Protein AF-A0A091C2R7-F1 (afdb_monomer_lite)

pLDDT: mean 95.33, std 4.32, range [62.91, 98.81]

Foldseek 3Di:
DWDQLVVVVVVVCVQQPPVQDDPLFPFFWDAADSRDIFDAEAEEADQAPVNLVVCLVVVGQEYEYQHDLCSDDDPDQDCPDRSSVSRVSCRVSNHIYGYRYSSQVPGDVHDVVVVCVVVVNPDPDDPDDDDDQWKKKKKWKAFPVLVVLLLVLLQVLQWQDDVPDGSDKDKDKDKDKDAADPPAPFLDDDHRDIDIGTIITIMTMDGPVSVVVNVVSNCVSGSTVDIDMDMDTDD

Radius of gyration: 24.39 Å; chains: 1; bounding box: 66×38×67 Å

Secondary structure (DSSP, 8-state):
--EEHHHHHHHHHHHS-GGGSPTT---EEEES-SSSEES-EEEESS--HHHHHHHHHTT-SEEEESS-S-SS--S---SSSHHHHHHHHHHHTT-EEEE--HHHHHSTTSHHHHHHHHTT----S-SS----PPEEEEEEEEEGGGHHHHHHHHHHTTTT-BTTB-S--EEEEEEEEE---TT---SSS-TTS-EEEEEEEEEEEEEGGGHHHHHHHHHHH-SSSS--EEEEEE-

Sequence (235 aa):
MSLEAKEFITKFESFCPLWLAEQGDPCGLHIGSLDKKIDRVMMTLDVRPEVVSEAIEKDIDLIVAKHPPIFRPVDRLVADDPQTKMYIDLVKHDIAVYAAHTNMDIIWGGLNDWFCEMLGIKESHYLVKTHEARLKKLAVYVPSDNGKQMREALAKTGAGTQGNYRNTSYSLTGVGRFTPNKKANPTIGTQDQEEQVQETRIEVVFPETLQEKVLQAMYQAHPYEEPAYDSFTFR

InterPro domains:
  IPR002678 DUF34/NIF3 [PF01784] (5-163)
  IPR002678 DUF34/NIF3 [PTHR13799] (3-164)
  IPR015867 Nitrogen regulatory protein PII/ATP phosphoribosyltransferase, C-terminal [G3DSA:3.30.70.120] (132-235)
  IPR036069 DUF34/NIF3 superfamily [SSF102705] (5-233)

Structure (mmCIF, N/CA/C/O backbone):
data_AF-A0A091C2R7-F1
#
_entry.id   AF-A0A091C2R7-F1
#
loop_
_atom_site.group_PDB
_atom_site.id
_atom_site.type_symbol
_atom_site.label_atom_id
_atom_site.label_alt_id
_atom_site.label_comp_id
_atom_site.label_asym_id
_atom_site.label_entity_id
_atom_site.label_seq_id
_atom_site.pdbx_PDB_ins_code
_atom_site.Cartn_x
_atom_site.Cartn_y
_atom_site.Cartn_z
_atom_site.occupancy
_atom_site.B_iso_or_equiv
_atom_site.auth_seq_id
_atom_site.auth_comp_id
_atom_site.auth_asym_id
_atom_site.auth_atom_id
_atom_site.pdbx_PDB_model_num
ATOM 1 N N . MET A 1 1 ? 1.768 -19.159 15.918 1.00 62.91 1 MET A N 1
ATOM 2 C CA . MET A 1 1 ? 2.870 -18.853 14.982 1.00 62.91 1 MET A CA 1
ATOM 3 C C . MET A 1 1 ? 2.858 -17.352 14.874 1.00 62.91 1 MET A C 1
ATOM 5 O O . MET A 1 1 ? 1.845 -16.837 14.418 1.00 62.91 1 MET A O 1
ATOM 9 N N . SER A 1 2 ? 3.907 -16.694 15.353 1.00 78.25 2 SER A N 1
ATOM 10 C CA . SER A 1 2 ? 3.993 -15.240 15.341 1.00 78.25 2 SER A CA 1
ATOM 11 C C . SER A 1 2 ? 4.314 -14.730 13.936 1.00 78.25 2 SER A C 1
ATOM 13 O O . SER A 1 2 ? 5.114 -15.336 13.218 1.00 78.25 2 SER A O 1
ATOM 15 N N . LEU A 1 3 ? 3.652 -13.644 13.541 1.00 93.62 3 LEU A N 1
ATOM 16 C CA . LEU A 1 3 ? 3.774 -12.977 12.242 1.00 93.62 3 LEU A CA 1
ATOM 17 C C . LEU A 1 3 ? 4.409 -11.599 12.454 1.00 93.62 3 LEU A C 1
ATOM 19 O O . LEU A 1 3 ? 4.171 -10.972 13.482 1.00 93.62 3 LEU A O 1
ATOM 23 N N . GLU A 1 4 ? 5.198 -11.095 11.507 1.00 97.00 4 GLU A N 1
ATOM 24 C CA . GLU A 1 4 ? 5.664 -9.704 11.584 1.00 97.00 4 GLU A CA 1
ATOM 25 C C . GLU A 1 4 ? 4.479 -8.747 11.364 1.00 97.00 4 GLU A C 1
ATOM 27 O O . GLU A 1 4 ? 3.723 -8.899 10.399 1.00 97.00 4 GLU A O 1
ATOM 32 N N . ALA A 1 5 ? 4.301 -7.730 12.216 1.00 97.50 5 ALA A N 1
ATOM 33 C CA . ALA A 1 5 ? 3.139 -6.838 12.121 1.00 97.50 5 ALA A CA 1
ATOM 34 C C . ALA A 1 5 ? 3.089 -6.097 10.775 1.00 97.50 5 ALA A C 1
ATOM 36 O O . ALA A 1 5 ? 2.016 -5.909 10.201 1.00 97.50 5 ALA A O 1
ATOM 37 N N . LYS A 1 6 ? 4.256 -5.729 10.225 1.00 97.50 6 LYS A N 1
ATOM 38 C CA . LYS A 1 6 ? 4.381 -5.168 8.868 1.00 97.50 6 LYS A CA 1
ATOM 39 C C . LYS A 1 6 ? 3.846 -6.112 7.793 1.00 97.50 6 LYS A C 1
ATOM 41 O O . LYS A 1 6 ? 3.213 -5.647 6.849 1.00 97.50 6 LYS A O 1
ATOM 46 N N . GLU A 1 7 ? 4.081 -7.417 7.919 1.00 96.25 7 GLU A N 1
ATOM 47 C CA . GLU A 1 7 ? 3.578 -8.408 6.962 1.00 96.25 7 GLU A CA 1
ATOM 48 C C . GLU A 1 7 ? 2.051 -8.508 7.041 1.00 96.25 7 GLU A C 1
ATOM 50 O O . GLU A 1 7 ? 1.375 -8.458 6.010 1.00 96.25 7 GLU A O 1
ATOM 55 N N . PHE A 1 8 ? 1.503 -8.547 8.261 1.00 97.25 8 PHE A N 1
ATOM 56 C CA . PHE A 1 8 ? 0.057 -8.509 8.482 1.00 97.25 8 PHE A CA 1
ATOM 57 C C . PHE A 1 8 ? -0.581 -7.260 7.865 1.00 97.25 8 PHE A C 1
ATOM 59 O O . PHE A 1 8 ? -1.517 -7.381 7.076 1.00 97.25 8 PHE A O 1
ATOM 66 N N . ILE A 1 9 ? -0.053 -6.070 8.172 1.00 97.88 9 ILE A N 1
ATOM 67 C CA . ILE A 1 9 ? -0.585 -4.802 7.657 1.00 97.88 9 ILE A CA 1
ATOM 68 C C . ILE A 1 9 ? -0.430 -4.708 6.139 1.00 97.88 9 ILE A C 1
ATOM 70 O O . ILE A 1 9 ? -1.377 -4.315 5.471 1.00 97.88 9 ILE A O 1
ATOM 74 N N . THR A 1 10 ? 0.682 -5.169 5.562 1.00 95.12 10 THR A N 1
ATOM 75 C CA . THR A 1 10 ? 0.841 -5.228 4.096 1.00 95.12 10 THR A CA 1
ATOM 76 C C . THR A 1 10 ? -0.249 -6.092 3.459 1.00 95.12 10 THR A C 1
ATOM 78 O O . THR A 1 10 ? -0.821 -5.744 2.422 1.00 95.12 10 THR A O 1
ATOM 81 N N . LYS A 1 11 ? -0.575 -7.234 4.079 1.00 95.06 11 LYS A N 1
ATOM 82 C CA . LYS A 1 11 ? -1.650 -8.101 3.594 1.00 95.06 11 LYS A CA 1
ATOM 83 C C . LYS A 1 11 ? -3.023 -7.460 3.789 1.00 95.06 11 LYS A C 1
ATOM 85 O O . LYS A 1 11 ? -3.849 -7.544 2.880 1.00 95.06 11 LYS A O 1
ATOM 90 N N . PHE A 1 12 ? -3.254 -6.811 4.924 1.00 95.94 12 PHE A N 1
ATOM 91 C CA . PHE A 1 12 ? -4.482 -6.077 5.202 1.00 95.94 12 PHE A CA 1
ATOM 92 C C . PHE A 1 12 ? -4.699 -4.943 4.191 1.00 95.94 12 PHE A C 1
ATOM 94 O O . PHE A 1 12 ? -5.755 -4.879 3.571 1.00 95.94 12 PHE A O 1
ATOM 101 N N . GLU A 1 13 ? -3.682 -4.126 3.920 1.00 95.81 13 GLU A N 1
ATOM 102 C CA . GLU A 1 13 ? -3.726 -3.039 2.934 1.00 95.81 13 GLU A CA 1
ATOM 103 C C . GLU A 1 13 ? -3.896 -3.543 1.495 1.00 95.81 13 GLU A C 1
ATOM 105 O O . GLU A 1 13 ? -4.434 -2.828 0.654 1.00 95.81 13 GLU A O 1
ATOM 110 N N . SER A 1 14 ? -3.518 -4.792 1.191 1.00 90.94 14 SER A N 1
ATOM 111 C CA . SER A 1 14 ? -3.844 -5.399 -0.111 1.00 90.94 14 SER A CA 1
ATOM 112 C C . SER A 1 14 ? -5.351 -5.614 -0.318 1.00 90.94 14 SER A C 1
ATOM 114 O O . SER A 1 14 ? -5.800 -5.691 -1.460 1.00 90.94 14 SER A O 1
ATOM 116 N N . PHE A 1 15 ? -6.117 -5.703 0.776 1.00 92.19 15 PHE A N 1
ATOM 117 C CA . PHE A 1 15 ? -7.579 -5.756 0.778 1.00 92.19 15 PHE A CA 1
ATOM 118 C C . PHE A 1 15 ? -8.208 -4.376 1.027 1.00 92.19 15 PHE A C 1
ATOM 120 O O . PHE A 1 15 ? -9.186 -4.032 0.370 1.00 92.19 15 PHE A O 1
ATOM 127 N N . CYS A 1 16 ? -7.619 -3.568 1.915 1.00 95.12 16 CYS A N 1
ATOM 128 C CA . CYS A 1 16 ? -8.087 -2.234 2.294 1.00 95.12 16 CYS A CA 1
ATOM 129 C C . CYS A 1 16 ? -7.007 -1.150 2.056 1.00 95.12 16 CYS A C 1
ATOM 131 O O . CYS A 1 16 ? -6.378 -0.676 3.007 1.00 95.12 16 CYS A O 1
ATOM 133 N N . PRO A 1 17 ? -6.742 -0.761 0.794 1.00 94.62 17 PRO A N 1
ATOM 134 C CA . PRO A 1 17 ? -5.627 0.121 0.460 1.00 94.62 17 PRO A CA 1
ATOM 135 C C . PRO A 1 17 ? -5.754 1.536 1.030 1.00 94.62 17 PRO A C 1
ATOM 137 O O . PRO A 1 17 ? -6.807 2.160 0.927 1.00 94.62 17 PRO A O 1
ATOM 140 N N . LEU A 1 18 ? -4.648 2.098 1.524 1.00 94.75 18 LEU A N 1
ATOM 141 C CA . LEU A 1 18 ? -4.617 3.462 2.070 1.00 94.75 18 LEU A CA 1
ATOM 142 C C . LEU A 1 18 ? -4.937 4.561 1.045 1.00 94.75 18 LEU A C 1
ATOM 144 O O . LEU A 1 18 ? -5.476 5.593 1.420 1.00 94.75 18 LEU A O 1
ATOM 148 N N . TRP A 1 19 ? -4.650 4.351 -0.244 1.00 93.00 19 TRP A N 1
ATOM 149 C CA . TRP A 1 19 ? -4.927 5.349 -1.291 1.00 93.00 19 TRP A CA 1
ATOM 150 C C . TRP A 1 19 ? -6.426 5.571 -1.555 1.00 93.00 19 TRP A C 1
ATOM 152 O O . TRP A 1 19 ? -6.774 6.505 -2.270 1.00 93.00 19 TRP A O 1
ATOM 162 N N . LEU A 1 20 ? -7.293 4.710 -1.010 1.00 95.56 20 LEU A N 1
ATOM 163 C CA . LEU A 1 20 ? -8.745 4.888 -1.037 1.00 95.56 20 LEU A CA 1
ATOM 164 C C . LEU A 1 20 ? -9.258 5.749 0.120 1.00 95.56 20 LEU A C 1
ATOM 166 O O . LEU A 1 20 ? -10.450 6.026 0.159 1.00 95.56 20 LEU A O 1
ATOM 170 N N . ALA A 1 21 ? -8.415 6.120 1.086 1.00 96.38 21 ALA A N 1
ATOM 171 C CA . ALA A 1 21 ? -8.836 7.019 2.150 1.00 96.38 21 ALA A CA 1
ATOM 172 C C . ALA A 1 21 ? -9.087 8.425 1.583 1.00 96.38 21 ALA A C 1
ATOM 174 O O . ALA A 1 21 ? -8.292 8.940 0.796 1.00 96.38 21 ALA A O 1
ATOM 175 N N . GLU A 1 22 ? -10.179 9.053 2.013 1.00 96.06 22 GLU A N 1
ATOM 176 C CA . GLU A 1 22 ? -10.518 10.427 1.652 1.00 96.06 22 GLU A CA 1
ATOM 177 C C . GLU A 1 22 ? -9.409 11.406 2.059 1.00 96.06 22 GLU A C 1
ATOM 179 O O . GLU A 1 22 ? -8.671 11.209 3.032 1.00 96.06 22 GLU A O 1
ATOM 184 N N . GLN A 1 23 ? -9.303 12.512 1.322 1.00 94.25 23 GLN A N 1
ATOM 185 C CA . GLN A 1 23 ? -8.266 13.503 1.577 1.00 94.25 23 GLN A CA 1
ATOM 186 C C . GLN A 1 23 ? -8.374 14.068 3.003 1.00 94.25 23 GLN A C 1
ATOM 188 O O . GLN A 1 23 ? -9.370 14.686 3.374 1.00 94.25 23 GLN A O 1
ATOM 193 N N . GLY A 1 24 ? -7.297 13.920 3.777 1.00 94.56 24 GLY A N 1
ATOM 194 C CA . GLY A 1 24 ? -7.217 14.402 5.159 1.00 94.56 24 GLY A CA 1
ATOM 195 C C . GLY A 1 24 ? -7.738 13.418 6.208 1.00 94.56 24 GLY A C 1
ATOM 196 O O . GLY A 1 24 ? -7.676 13.736 7.393 1.00 94.56 24 GLY A O 1
ATOM 197 N N . ASP A 1 25 ? -8.206 12.235 5.805 1.00 96.62 25 ASP A N 1
ATOM 198 C CA . ASP A 1 25 ? -8.593 11.178 6.732 1.00 96.62 25 ASP A CA 1
ATOM 199 C C . ASP A 1 25 ? -7.353 10.488 7.337 1.00 96.62 25 ASP A C 1
ATOM 201 O O . ASP A 1 25 ? -6.516 9.971 6.587 1.00 96.62 25 ASP A O 1
ATOM 205 N N . PRO A 1 26 ? -7.182 10.456 8.674 1.00 97.00 26 PRO A N 1
ATOM 206 C CA . PRO A 1 26 ? -5.989 9.887 9.290 1.00 97.00 26 PRO A CA 1
ATOM 207 C C . PRO A 1 26 ? -6.086 8.356 9.367 1.00 97.00 26 PRO A C 1
ATOM 209 O O . PRO A 1 26 ? -6.273 7.788 10.437 1.00 97.00 26 PRO A O 1
ATOM 212 N N . CYS A 1 27 ? -5.950 7.664 8.237 1.00 97.69 27 CYS A N 1
ATOM 213 C CA . CYS A 1 27 ? -5.765 6.207 8.199 1.00 97.69 27 CYS A CA 1
ATOM 214 C C . CYS A 1 27 ? -4.296 5.812 8.453 1.00 97.69 27 CYS A C 1
ATOM 216 O O . CYS A 1 27 ? -3.388 6.634 8.324 1.00 97.69 27 CYS A O 1
ATOM 218 N N . GLY A 1 28 ? -4.046 4.541 8.781 1.00 98.12 28 GLY A N 1
ATOM 219 C CA . GLY A 1 28 ? -2.697 4.000 8.988 1.00 98.12 28 GLY A CA 1
ATOM 220 C C . GLY A 1 28 ? -2.347 3.752 10.456 1.00 98.12 28 GLY A C 1
ATOM 221 O O . GLY A 1 28 ? -3.225 3.613 11.300 1.00 98.12 28 GLY A O 1
ATOM 222 N N . LEU A 1 29 ? -1.055 3.671 10.785 1.00 98.38 29 LEU A N 1
ATOM 223 C CA . LEU A 1 29 ? -0.590 3.460 12.162 1.00 98.38 29 LEU A CA 1
ATOM 224 C C . LEU A 1 29 ? -0.730 4.743 12.998 1.00 98.38 29 LEU A C 1
ATOM 226 O O . LEU A 1 29 ? -0.177 5.779 12.639 1.00 98.38 29 LEU A O 1
ATOM 230 N N . HIS A 1 30 ? -1.422 4.656 14.135 1.00 98.19 30 HIS A N 1
ATOM 231 C CA . HIS A 1 30 ? -1.645 5.773 15.066 1.00 98.19 30 HIS A CA 1
ATOM 232 C C . HIS A 1 30 ? -0.768 5.697 16.310 1.00 98.19 30 HIS A C 1
ATOM 234 O O . HIS A 1 30 ? -0.252 6.711 16.772 1.00 98.19 30 HIS A O 1
ATOM 240 N N . ILE A 1 31 ? -0.643 4.503 16.890 1.00 98.44 31 ILE A N 1
ATOM 241 C CA . ILE A 1 31 ? 0.019 4.280 18.180 1.00 98.44 31 ILE A CA 1
ATOM 242 C C . ILE A 1 31 ? 0.905 3.038 18.064 1.00 98.44 31 ILE A C 1
ATOM 244 O O . ILE A 1 31 ? 0.495 2.040 17.474 1.00 98.44 31 ILE A O 1
ATOM 248 N N . GLY A 1 32 ? 2.102 3.091 18.652 1.00 97.56 32 GLY A N 1
ATOM 249 C CA . GLY A 1 32 ? 3.029 1.961 18.727 1.00 97.56 32 GLY A CA 1
ATOM 250 C C . GLY A 1 32 ? 3.925 1.804 17.495 1.00 97.56 32 GLY A C 1
ATOM 251 O O . GLY A 1 32 ? 4.217 2.766 16.788 1.00 97.56 32 GLY A O 1
ATOM 252 N N . SER A 1 33 ? 4.393 0.577 17.266 1.00 97.81 33 SER A N 1
ATOM 253 C CA . SER A 1 33 ? 5.275 0.210 16.155 1.00 97.81 33 SER A CA 1
ATOM 254 C C . SER A 1 33 ? 4.770 -1.053 15.461 1.00 97.81 33 SER A C 1
ATOM 256 O O . SER A 1 33 ? 4.247 -1.959 16.108 1.00 97.81 33 SER A O 1
ATOM 258 N N . LEU A 1 34 ? 4.967 -1.125 14.142 1.00 97.81 34 LEU A N 1
ATOM 259 C CA . LEU A 1 34 ? 4.781 -2.357 13.365 1.00 97.81 34 LEU A CA 1
ATOM 260 C C . LEU A 1 34 ? 6.075 -3.179 13.247 1.00 97.81 34 LEU A C 1
ATOM 262 O O . LEU A 1 34 ? 6.067 -4.264 12.672 1.00 97.81 34 LEU A O 1
ATOM 266 N N . ASP A 1 35 ? 7.199 -2.668 13.753 1.00 97.06 35 ASP A N 1
ATOM 267 C CA . ASP A 1 35 ? 8.492 -3.360 13.755 1.00 97.06 35 ASP A CA 1
ATOM 268 C C . ASP A 1 35 ? 8.594 -4.354 14.918 1.00 97.06 35 ASP A C 1
ATOM 270 O O . ASP A 1 35 ? 9.455 -4.248 15.789 1.00 97.06 35 ASP A O 1
ATOM 274 N N . LYS A 1 36 ? 7.628 -5.270 14.970 1.00 96.69 36 LYS A N 1
ATOM 275 C CA . LYS A 1 36 ? 7.507 -6.286 16.007 1.00 96.69 36 LYS A CA 1
ATOM 276 C C . LYS A 1 36 ? 6.724 -7.488 15.498 1.00 96.69 36 LYS A C 1
ATOM 278 O O . LYS A 1 36 ? 5.941 -7.392 14.548 1.00 96.69 36 LYS A O 1
ATOM 283 N N . LYS A 1 37 ? 6.882 -8.601 16.205 1.00 97.88 37 LYS A N 1
ATOM 284 C CA . LYS A 1 37 ? 6.051 -9.787 16.024 1.00 97.88 37 LYS A CA 1
ATOM 285 C C . LYS A 1 37 ? 4.712 -9.616 16.727 1.00 97.88 37 LYS A C 1
ATOM 287 O O . LYS A 1 37 ? 4.648 -8.997 17.783 1.00 97.88 37 LYS A O 1
ATOM 292 N N . ILE A 1 38 ? 3.671 -10.183 16.132 1.00 97.50 38 ILE A N 1
ATOM 293 C CA . ILE A 1 38 ? 2.316 -10.222 16.674 1.00 97.50 38 ILE A CA 1
ATOM 294 C C . ILE A 1 38 ? 1.792 -11.659 16.648 1.00 97.50 38 ILE A C 1
ATOM 296 O O . ILE A 1 38 ? 2.051 -12.417 15.707 1.00 97.50 38 ILE A O 1
ATOM 300 N N . ASP A 1 39 ? 1.037 -12.019 17.675 1.00 97.25 39 ASP A N 1
ATOM 301 C CA . ASP A 1 39 ? 0.310 -13.281 17.801 1.00 97.25 39 ASP A CA 1
ATOM 302 C C . ASP A 1 39 ? -1.209 -13.047 17.846 1.00 97.25 39 ASP A C 1
ATOM 304 O O . ASP A 1 39 ? -1.982 -13.924 17.446 1.00 97.25 39 ASP A O 1
ATOM 308 N N . ARG A 1 40 ? -1.656 -11.874 18.320 1.00 97.75 40 ARG A N 1
ATOM 309 C CA . ARG A 1 40 ? -3.069 -11.572 18.573 1.00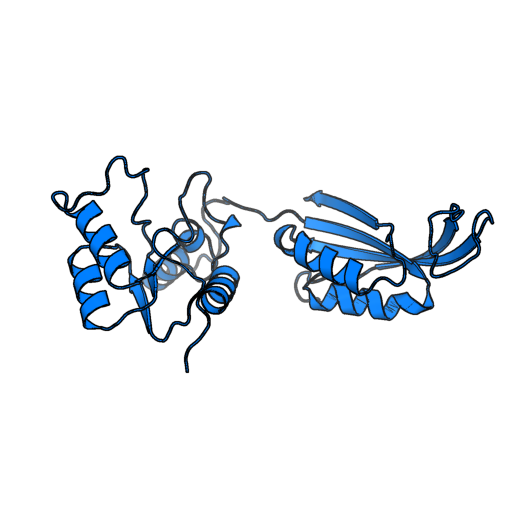 97.75 40 ARG A CA 1
ATOM 310 C C . ARG A 1 40 ? -3.456 -10.204 18.021 1.00 97.75 40 ARG A C 1
ATOM 312 O O . ARG A 1 40 ? -2.887 -9.175 18.378 1.00 97.75 40 ARG A O 1
ATOM 319 N N . VAL A 1 41 ? -4.477 -10.208 17.166 1.00 98.31 41 VAL A N 1
ATOM 320 C CA . VAL A 1 41 ? -5.063 -9.005 16.564 1.00 98.31 41 VAL A CA 1
ATOM 321 C C . VAL A 1 41 ? -6.497 -8.839 17.055 1.00 98.31 41 VAL A C 1
ATOM 323 O O . VAL A 1 41 ? -7.262 -9.804 17.068 1.00 98.31 41 VAL A O 1
ATOM 326 N N . MET A 1 42 ? -6.873 -7.617 17.422 1.00 98.56 42 MET A N 1
ATOM 327 C CA . MET A 1 42 ? -8.247 -7.236 17.748 1.00 98.56 42 MET A CA 1
ATOM 328 C C . MET A 1 42 ? -8.794 -6.291 16.678 1.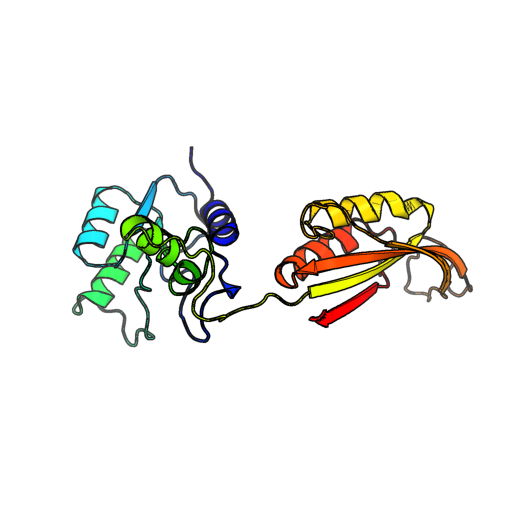00 98.56 42 MET A C 1
ATOM 330 O O . MET A 1 42 ? -8.150 -5.309 16.326 1.00 98.56 42 MET A O 1
ATOM 334 N N . MET A 1 43 ? -10.005 -6.562 16.194 1.00 97.81 43 MET A N 1
ATOM 335 C CA . MET A 1 43 ? -10.754 -5.643 15.334 1.00 97.81 43 MET A CA 1
ATOM 336 C C . MET A 1 43 ? -11.767 -4.880 16.191 1.00 97.81 43 MET A C 1
ATOM 338 O O . MET A 1 43 ? -12.478 -5.503 16.979 1.00 97.81 43 MET A O 1
ATOM 342 N N . THR A 1 44 ? -11.874 -3.562 16.027 1.00 97.94 44 THR A N 1
ATOM 343 C CA . THR A 1 44 ? -12.872 -2.749 16.745 1.00 97.94 44 THR A CA 1
ATOM 344 C C . THR A 1 44 ? -13.453 -1.639 15.871 1.00 97.94 44 THR A C 1
ATOM 346 O O . THR A 1 44 ? -12.840 -1.210 14.893 1.00 97.94 44 THR A O 1
ATOM 349 N N . LEU A 1 45 ? -14.636 -1.145 16.241 1.00 97.50 45 LEU A N 1
ATOM 350 C CA . LEU A 1 45 ? -15.176 0.091 15.681 1.00 97.50 45 LEU A CA 1
ATOM 351 C C . LEU A 1 45 ? -14.446 1.304 16.269 1.00 97.50 45 LEU A C 1
ATOM 353 O O . LEU A 1 45 ? -13.823 2.066 15.538 1.00 97.50 45 LEU A O 1
ATOM 357 N N . ASP A 1 46 ? -14.480 1.429 17.596 1.00 97.81 46 ASP A N 1
ATOM 358 C CA . ASP A 1 46 ? -13.898 2.535 18.352 1.00 97.81 46 ASP A CA 1
ATOM 359 C C . ASP A 1 46 ? -12.836 2.023 19.326 1.00 97.81 46 ASP A C 1
ATOM 361 O O . ASP A 1 46 ? -12.990 0.964 19.938 1.00 97.81 46 ASP A O 1
ATOM 365 N N . VAL A 1 47 ? -11.791 2.817 19.545 1.00 97.75 47 VAL A N 1
ATOM 366 C CA . VAL A 1 47 ? -10.833 2.589 20.631 1.00 97.75 47 VAL A CA 1
ATOM 367 C C . VAL A 1 47 ? -11.326 3.356 21.855 1.00 97.75 47 VAL A C 1
ATOM 369 O O . VAL A 1 47 ? -11.212 4.579 21.912 1.00 97.75 47 VAL A O 1
ATOM 372 N N . ARG A 1 48 ? -11.919 2.641 22.813 1.00 97.25 48 ARG A N 1
ATOM 373 C CA . ARG A 1 48 ? -12.481 3.195 24.059 1.00 97.25 48 ARG A CA 1
ATOM 374 C C . ARG A 1 48 ? -11.796 2.588 25.290 1.00 97.25 48 ARG A C 1
ATOM 376 O O . ARG A 1 48 ? -11.127 1.563 25.132 1.00 97.25 48 ARG A O 1
ATOM 383 N N . PRO A 1 49 ? -11.956 3.152 26.505 1.00 97.19 49 PRO A N 1
ATOM 384 C CA . PRO A 1 49 ? -11.258 2.651 27.691 1.00 97.19 49 PRO A CA 1
ATOM 385 C C . PRO A 1 49 ? -11.510 1.164 27.963 1.00 97.19 49 PRO A C 1
ATOM 387 O O . PRO A 1 49 ? -10.614 0.443 28.398 1.00 97.19 49 PRO A O 1
ATOM 390 N N . GLU A 1 50 ? -12.713 0.687 27.655 1.00 97.69 50 GLU A N 1
ATOM 391 C CA . GLU A 1 50 ? -13.127 -0.702 27.839 1.00 97.69 50 GLU A CA 1
ATOM 392 C C . GLU A 1 50 ? -12.439 -1.619 26.821 1.00 97.69 50 GLU A C 1
ATOM 394 O O . GLU A 1 50 ? -11.971 -2.690 27.190 1.00 97.69 50 GLU A O 1
ATOM 399 N N . VAL A 1 51 ? -12.298 -1.161 25.570 1.00 98.44 51 VAL A N 1
ATOM 400 C CA . VAL A 1 51 ? -11.576 -1.877 24.501 1.00 98.44 51 VAL A CA 1
ATOM 401 C C . VAL A 1 51 ? -10.085 -1.951 24.816 1.00 98.44 51 VAL A C 1
ATOM 403 O O . VAL A 1 51 ? -9.467 -2.992 24.626 1.00 98.44 51 VAL A O 1
ATOM 406 N N . VAL A 1 52 ? -9.500 -0.871 25.342 1.00 98.62 52 VAL A N 1
ATOM 407 C CA . VAL A 1 52 ? -8.099 -0.873 25.792 1.00 98.62 52 VAL A CA 1
ATOM 408 C C . VAL A 1 52 ? -7.909 -1.831 26.967 1.00 98.62 52 VAL A C 1
ATOM 410 O O . VAL A 1 52 ? -6.956 -2.605 26.969 1.00 98.62 52 VAL A O 1
ATOM 413 N N . SER A 1 53 ? -8.829 -1.830 27.936 1.00 98.50 53 SER A N 1
ATOM 414 C CA . SER A 1 53 ? -8.779 -2.758 29.074 1.00 98.50 53 SER A CA 1
ATOM 415 C C . SER A 1 53 ? -8.880 -4.214 28.616 1.00 98.50 53 SER A C 1
ATOM 417 O O . SER A 1 53 ? -8.084 -5.044 29.045 1.00 98.50 53 SER A O 1
ATOM 419 N N . GLU A 1 54 ? -9.802 -4.510 27.696 1.00 98.75 54 GLU A N 1
ATOM 420 C CA . GLU A 1 54 ? -9.956 -5.833 27.088 1.00 98.75 54 GLU A CA 1
ATOM 421 C C . GLU A 1 54 ? -8.705 -6.249 26.302 1.00 98.75 54 GLU A C 1
ATOM 423 O O . GLU A 1 54 ? -8.276 -7.399 26.385 1.00 98.75 54 GLU A O 1
ATOM 428 N N . ALA A 1 55 ? -8.110 -5.328 25.539 1.00 98.75 55 ALA A N 1
ATOM 429 C CA . ALA A 1 55 ? -6.908 -5.592 24.758 1.00 98.75 55 ALA A CA 1
ATOM 430 C C . ALA A 1 55 ? -5.719 -5.953 25.657 1.00 98.75 55 ALA A C 1
ATOM 432 O O . ALA A 1 55 ? -4.993 -6.895 25.348 1.00 98.75 55 ALA A O 1
ATOM 433 N N . ILE A 1 56 ? -5.566 -5.256 26.787 1.00 98.75 56 ILE A N 1
ATOM 434 C CA . ILE A 1 56 ? -4.551 -5.562 27.801 1.00 98.75 56 ILE A CA 1
ATOM 435 C C . ILE A 1 56 ? -4.838 -6.917 28.458 1.00 98.75 56 ILE A C 1
ATOM 437 O O . ILE A 1 56 ? -3.948 -7.753 28.532 1.00 98.75 56 ILE A O 1
ATOM 441 N N . GLU A 1 57 ? -6.075 -7.166 28.901 1.00 98.69 57 GLU A N 1
ATOM 442 C CA . GLU A 1 57 ? -6.459 -8.433 29.547 1.00 98.69 57 GLU A CA 1
ATOM 443 C C . GLU A 1 57 ? -6.238 -9.647 28.632 1.00 98.69 57 GLU A C 1
ATOM 445 O O . GLU A 1 57 ? -5.910 -10.737 29.097 1.00 98.69 57 GLU A O 1
ATOM 450 N N . LYS A 1 58 ? -6.430 -9.463 27.322 1.00 98.50 58 LYS A N 1
ATOM 451 C CA . LYS A 1 58 ? -6.314 -10.520 26.314 1.00 98.50 58 LYS A CA 1
ATOM 452 C C . LYS A 1 58 ? -4.956 -10.563 25.621 1.00 98.50 58 LYS A C 1
ATOM 454 O O . LYS A 1 58 ? -4.877 -11.266 24.609 1.00 98.50 58 LYS A O 1
ATOM 459 N N . ASP A 1 59 ? -3.951 -9.837 26.111 1.00 98.12 59 ASP A N 1
ATOM 460 C CA . ASP A 1 59 ? -2.602 -9.767 25.533 1.00 98.12 59 ASP A CA 1
ATOM 461 C C . ASP A 1 59 ? -2.629 -9.499 24.011 1.00 98.12 59 ASP A C 1
ATOM 463 O O . ASP A 1 59 ? -2.064 -10.245 23.213 1.00 98.12 59 ASP A O 1
ATOM 467 N N . ILE A 1 60 ? -3.395 -8.496 23.572 1.00 98.69 60 ILE A N 1
ATOM 468 C CA . ILE A 1 60 ? -3.490 -8.113 22.156 1.00 98.69 60 ILE A CA 1
ATOM 469 C C . ILE A 1 60 ? -2.257 -7.311 21.747 1.00 98.69 60 ILE A C 1
ATOM 471 O O . ILE A 1 60 ? -1.946 -6.301 22.367 1.00 98.69 60 ILE A O 1
ATOM 475 N N . ASP A 1 61 ? -1.621 -7.679 20.635 1.00 98.50 61 ASP A N 1
ATOM 476 C CA . ASP A 1 61 ? -0.430 -6.977 20.144 1.00 98.50 61 ASP A CA 1
ATOM 477 C C . ASP A 1 61 ? -0.765 -5.814 19.197 1.00 98.50 61 ASP A C 1
ATOM 479 O O . ASP A 1 61 ? -0.021 -4.827 19.108 1.00 98.50 61 ASP A O 1
ATOM 483 N N . LEU A 1 62 ? -1.864 -5.954 18.445 1.00 98.75 62 LEU A N 1
ATOM 484 C CA . LEU A 1 62 ? -2.312 -5.018 17.415 1.00 98.75 62 LEU A CA 1
ATOM 485 C C . LEU A 1 62 ? -3.840 -4.876 17.425 1.00 98.75 62 LEU A C 1
ATOM 487 O O . LEU A 1 62 ? -4.573 -5.851 17.270 1.00 98.75 62 LEU A O 1
ATOM 491 N N . ILE A 1 63 ? -4.317 -3.641 17.524 1.00 98.81 63 ILE A N 1
ATOM 492 C CA . ILE A 1 63 ? -5.712 -3.268 17.299 1.00 98.81 63 ILE A CA 1
ATOM 493 C C . ILE A 1 63 ? -5.835 -2.676 15.893 1.00 98.81 63 ILE A C 1
ATOM 495 O O . ILE A 1 63 ? -5.110 -1.744 15.546 1.00 98.81 63 ILE A O 1
ATOM 499 N N . VAL A 1 64 ? -6.783 -3.169 15.101 1.00 98.56 64 VAL A N 1
ATOM 500 C CA . VAL A 1 64 ? -7.240 -2.518 13.868 1.00 98.56 64 VAL A CA 1
ATOM 501 C C . VAL A 1 64 ? -8.610 -1.906 14.144 1.00 98.56 64 VAL A C 1
ATOM 503 O O . VAL A 1 64 ? -9.596 -2.613 14.360 1.00 98.56 64 VAL A O 1
ATOM 506 N N . ALA A 1 65 ? -8.661 -0.579 14.180 1.00 98.44 65 ALA A N 1
ATOM 507 C CA . ALA A 1 65 ? -9.859 0.190 14.471 1.00 98.44 65 ALA A CA 1
ATOM 508 C C . ALA A 1 65 ? -10.448 0.795 13.195 1.00 98.44 65 ALA A C 1
ATOM 510 O O . ALA A 1 65 ? -9.716 1.275 12.330 1.00 98.44 65 ALA A O 1
ATOM 511 N N . LYS A 1 66 ? -11.777 0.824 13.095 1.00 97.44 66 LYS A N 1
ATOM 512 C CA . LYS A 1 66 ? -12.475 1.552 12.032 1.00 97.44 66 LYS A CA 1
ATOM 513 C C . LYS A 1 66 ? -12.341 3.062 12.227 1.00 97.44 66 LYS A C 1
ATOM 515 O O . LYS A 1 66 ? -11.907 3.762 11.319 1.00 97.44 66 LYS A O 1
ATOM 520 N N . HIS A 1 67 ? -12.691 3.580 13.400 1.00 97.88 67 HIS A N 1
ATOM 521 C CA . HIS A 1 67 ? -12.548 5.002 13.692 1.00 97.88 67 HIS A CA 1
ATOM 522 C C . HIS A 1 67 ? -11.132 5.309 14.201 1.00 97.88 67 HIS A C 1
ATOM 524 O O . HIS A 1 67 ? -10.673 4.660 15.148 1.00 97.88 67 HIS A O 1
ATOM 530 N N . PRO A 1 68 ? -10.429 6.293 13.605 1.00 97.81 68 PRO A N 1
ATOM 531 C CA . PRO A 1 68 ? -9.090 6.657 14.039 1.00 97.81 68 PRO A CA 1
ATOM 532 C C . PRO A 1 68 ? -9.114 7.181 15.481 1.00 97.81 68 PRO A C 1
ATOM 534 O O . PRO A 1 68 ? -9.853 8.132 15.756 1.00 97.81 68 PRO A O 1
ATOM 537 N N . PRO A 1 69 ? -8.313 6.623 16.411 1.00 97.25 69 PRO A N 1
ATOM 538 C CA . PRO A 1 69 ? -8.281 7.122 17.784 1.00 97.25 69 PRO A CA 1
ATOM 539 C C . PRO A 1 69 ? -7.804 8.580 17.831 1.00 97.25 69 PRO A C 1
ATOM 541 O O . PRO A 1 69 ? -8.394 9.404 18.530 1.00 97.25 69 PRO A O 1
ATOM 544 N N . ILE A 1 70 ? -6.791 8.928 17.028 1.00 97.56 70 ILE A N 1
ATOM 545 C CA . ILE A 1 70 ? -6.242 10.283 16.916 1.00 97.56 70 ILE A CA 1
ATOM 546 C C . ILE A 1 70 ? -6.779 10.932 15.634 1.00 97.56 70 ILE A C 1
ATOM 548 O O . ILE A 1 70 ? -6.096 11.006 14.616 1.00 97.56 70 ILE A O 1
ATOM 552 N N . PHE A 1 71 ? -8.031 11.400 15.663 1.00 96.19 71 PHE A N 1
ATOM 553 C CA . PHE A 1 71 ? -8.607 12.119 14.516 1.00 96.19 71 PHE A CA 1
ATOM 554 C C . PHE A 1 71 ? -8.098 13.565 14.405 1.00 96.19 71 PHE A C 1
ATOM 556 O O . PHE A 1 71 ? -7.950 14.114 13.316 1.00 96.19 71 PHE A O 1
ATOM 563 N N . ARG A 1 72 ? -7.820 14.196 15.550 1.00 95.31 72 ARG A N 1
ATOM 564 C CA . ARG A 1 72 ? -7.167 15.508 15.640 1.00 95.31 72 ARG A CA 1
ATOM 565 C C . ARG A 1 72 ? -5.825 15.351 16.353 1.00 95.31 72 ARG A C 1
ATOM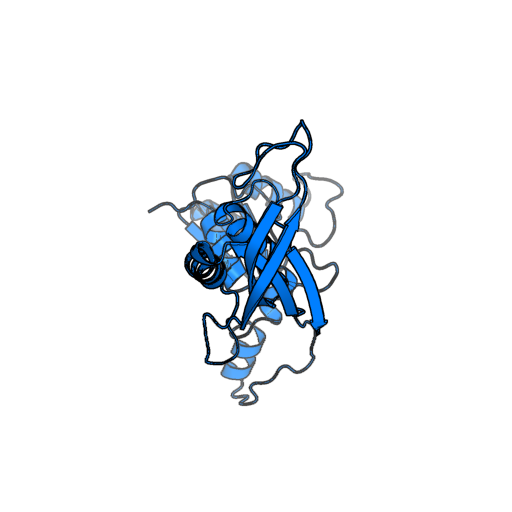 567 O O . ARG A 1 72 ? -5.743 14.503 17.243 1.00 95.31 72 ARG A O 1
ATOM 574 N N . PRO A 1 73 ? -4.803 16.156 16.006 1.00 95.44 73 PRO A N 1
ATOM 575 C CA . PRO A 1 73 ? -3.520 16.128 16.700 1.00 95.44 73 PRO A CA 1
ATOM 576 C C . PRO A 1 73 ? -3.681 16.268 18.217 1.00 95.44 73 PRO A C 1
ATOM 578 O O . PRO A 1 73 ? -4.497 17.056 18.692 1.00 95.44 73 PRO A O 1
ATOM 581 N N . VAL A 1 74 ? -2.905 15.489 18.971 1.00 95.06 74 VAL A N 1
ATOM 582 C CA . VAL A 1 74 ? -2.909 15.527 20.438 1.00 95.06 74 VAL A CA 1
ATOM 583 C C . VAL A 1 74 ? -1.998 16.657 20.913 1.00 95.06 74 VAL A C 1
ATOM 585 O O . VAL A 1 74 ? -0.789 16.597 20.699 1.00 95.06 74 VAL A O 1
ATOM 588 N N . ASP A 1 75 ? -2.553 17.655 21.600 1.00 95.50 75 ASP A N 1
ATOM 589 C CA . ASP A 1 75 ? -1.771 18.796 22.103 1.00 95.50 75 ASP A CA 1
ATOM 590 C C . ASP A 1 75 ? -0.914 18.442 23.332 1.00 95.50 75 ASP A C 1
ATOM 592 O O . ASP A 1 75 ? 0.181 18.974 23.525 1.00 95.50 75 ASP A O 1
ATOM 596 N N . ARG A 1 76 ? -1.421 17.560 24.205 1.00 96.19 76 ARG A N 1
ATOM 597 C CA . ARG A 1 76 ? -0.768 17.131 25.454 1.00 96.19 76 ARG A CA 1
ATOM 598 C C . ARG A 1 76 ? -1.061 15.659 25.718 1.00 96.19 76 ARG A C 1
ATOM 600 O O . ARG A 1 76 ? -2.207 15.247 25.624 1.00 96.19 76 ARG A O 1
ATOM 607 N N . LEU A 1 77 ? -0.048 14.887 26.112 1.00 96.44 77 LEU A N 1
ATOM 608 C CA . LEU A 1 77 ? -0.187 13.468 26.453 1.00 96.44 77 LEU A CA 1
ATOM 609 C C . LEU A 1 77 ? -0.045 13.276 27.969 1.00 96.44 77 LEU A C 1
ATOM 611 O O . LEU A 1 77 ? 1.056 13.098 28.488 1.00 96.44 77 LEU A O 1
ATOM 615 N N . VAL A 1 78 ? -1.164 13.374 28.682 1.00 97.06 78 VAL A N 1
ATOM 616 C CA . VAL A 1 78 ? -1.255 13.300 30.152 1.00 97.06 78 VAL A CA 1
ATOM 617 C C . VAL A 1 78 ? -2.319 12.279 30.571 1.00 97.06 78 VAL A C 1
ATOM 619 O O . VAL A 1 78 ? -3.151 11.884 29.765 1.00 97.06 78 VAL A O 1
ATOM 622 N N . ALA A 1 79 ? -2.260 11.770 31.802 1.00 96.56 79 ALA A N 1
ATOM 623 C CA . ALA A 1 79 ? -3.117 10.658 32.241 1.00 96.56 79 ALA A CA 1
ATOM 624 C C . ALA A 1 79 ? -4.423 11.096 32.937 1.00 96.56 79 ALA A C 1
ATOM 626 O O . ALA A 1 79 ? -5.175 10.241 33.402 1.00 96.56 79 ALA A O 1
ATOM 627 N N . ASP A 1 80 ? -4.654 12.402 33.069 1.00 95.62 80 ASP A N 1
ATOM 628 C CA . ASP A 1 80 ? -5.847 13.002 33.678 1.00 95.62 80 ASP A CA 1
ATOM 629 C C . ASP A 1 80 ? -7.033 13.098 32.705 1.00 95.62 80 ASP A C 1
ATOM 631 O O . ASP A 1 80 ? -8.180 13.037 33.147 1.00 95.62 80 ASP A O 1
ATOM 635 N N . ASP A 1 81 ? -6.776 13.180 31.398 1.00 94.81 81 ASP A N 1
ATOM 636 C CA . ASP A 1 81 ? -7.795 13.026 30.361 1.00 94.81 81 ASP A CA 1
ATOM 637 C C . ASP A 1 81 ? -7.975 11.540 29.962 1.00 94.81 81 ASP A C 1
ATOM 639 O O . ASP A 1 81 ? -6.985 10.843 29.708 1.00 94.81 81 ASP A O 1
ATOM 643 N N . PRO A 1 82 ? -9.220 11.020 29.893 1.00 93.75 82 PRO A N 1
ATOM 644 C CA . PRO A 1 82 ? -9.472 9.620 29.556 1.00 93.75 82 PRO A CA 1
ATOM 645 C C . PRO A 1 82 ? -8.930 9.191 28.189 1.00 93.75 82 PRO A C 1
ATOM 647 O O . PRO A 1 82 ? -8.430 8.073 28.065 1.00 93.75 82 PRO A O 1
ATOM 650 N N . GLN A 1 83 ? -9.001 10.053 27.169 1.00 94.50 83 GLN A N 1
ATOM 651 C CA . GLN A 1 83 ? -8.564 9.714 25.816 1.00 94.50 83 GLN A CA 1
ATOM 652 C C . GLN A 1 83 ? -7.040 9.589 25.758 1.00 94.50 83 GLN A C 1
ATOM 654 O O . GLN A 1 83 ? -6.512 8.603 25.244 1.00 94.50 83 GLN A O 1
ATOM 659 N N . THR A 1 84 ? -6.309 10.536 26.342 1.00 97.00 84 THR A N 1
ATOM 660 C CA . THR A 1 84 ? -4.842 10.467 26.373 1.00 97.00 84 THR A CA 1
ATOM 661 C C . THR A 1 84 ? -4.328 9.425 27.362 1.00 97.00 84 THR A C 1
ATOM 663 O O . THR A 1 84 ? -3.284 8.817 27.114 1.00 97.00 84 THR A O 1
ATOM 666 N N . LYS A 1 85 ? -5.081 9.127 28.430 1.00 97.75 85 LYS A N 1
ATOM 667 C CA . LYS A 1 85 ? -4.810 7.985 29.309 1.00 97.75 85 LYS A CA 1
ATOM 668 C C . LYS A 1 85 ? -4.841 6.660 28.544 1.00 97.75 85 LYS A C 1
ATOM 670 O O . LYS A 1 85 ? -3.910 5.874 28.702 1.00 97.75 85 LYS A O 1
ATOM 675 N N . MET A 1 86 ? -5.844 6.432 27.691 1.00 97.75 86 MET A N 1
ATOM 676 C CA . MET A 1 86 ? -5.899 5.236 26.836 1.00 97.75 86 MET A CA 1
ATOM 677 C C . MET A 1 86 ? -4.644 5.094 25.975 1.00 97.75 86 MET A C 1
ATOM 679 O O . MET A 1 86 ? -4.099 4.001 25.867 1.00 97.75 86 MET A O 1
ATOM 683 N N . TYR A 1 87 ? -4.158 6.189 25.385 1.00 98.38 87 TYR A N 1
ATOM 684 C CA . TYR A 1 87 ? -2.945 6.157 24.562 1.00 98.38 87 TYR A CA 1
ATOM 685 C C . TYR A 1 87 ? -1.717 5.779 25.380 1.00 98.38 87 TYR A C 1
ATOM 687 O O . TYR A 1 87 ? -0.914 4.959 24.945 1.00 98.38 87 TYR A O 1
ATOM 695 N N . ILE A 1 88 ? -1.583 6.349 26.581 1.00 98.50 88 ILE A N 1
ATOM 696 C CA . ILE A 1 88 ? -0.504 6.004 27.510 1.00 98.50 88 ILE A CA 1
ATOM 697 C C . ILE A 1 88 ? -0.570 4.519 27.877 1.00 98.50 88 ILE A C 1
ATOM 699 O O . ILE A 1 88 ? 0.467 3.858 27.902 1.00 98.50 88 ILE A O 1
ATOM 703 N N . ASP A 1 89 ? -1.763 3.995 28.153 1.00 98.56 89 ASP A N 1
ATOM 704 C CA . ASP A 1 89 ? -1.948 2.591 28.515 1.00 98.56 89 ASP A CA 1
ATOM 705 C C . ASP A 1 89 ? -1.601 1.664 27.335 1.00 98.56 89 ASP A C 1
ATOM 707 O O . ASP A 1 89 ? -0.850 0.710 27.531 1.00 98.56 89 ASP A O 1
ATOM 711 N N . LEU A 1 90 ? -2.026 1.987 26.108 1.00 98.62 90 LEU A N 1
ATOM 712 C CA . LEU A 1 90 ? -1.649 1.258 24.887 1.00 98.62 90 LEU A CA 1
ATOM 713 C C . LEU A 1 90 ? -0.128 1.241 24.669 1.00 98.62 90 LEU A C 1
ATOM 715 O O . LEU A 1 90 ? 0.449 0.184 24.430 1.00 98.62 90 LEU A O 1
ATOM 719 N N . VAL A 1 91 ? 0.539 2.392 24.808 1.00 98.44 91 VAL A N 1
ATOM 720 C CA . VAL A 1 91 ? 2.002 2.494 24.656 1.00 98.44 91 VAL A CA 1
ATOM 721 C C . VAL A 1 91 ? 2.735 1.685 25.727 1.00 98.44 91 VAL A C 1
ATOM 723 O O . VAL A 1 91 ? 3.702 0.995 25.418 1.00 98.44 91 VAL A O 1
ATOM 726 N N . LYS A 1 92 ? 2.287 1.742 26.988 1.00 98.38 92 LYS A N 1
ATOM 727 C CA . LYS A 1 92 ? 2.927 1.021 28.103 1.00 98.38 92 LYS A CA 1
ATOM 728 C C . LYS A 1 92 ? 2.859 -0.496 27.972 1.00 98.38 92 LYS A C 1
ATOM 730 O O . LYS A 1 92 ? 3.756 -1.167 28.472 1.00 98.38 92 LYS A O 1
ATOM 735 N N . HIS A 1 93 ? 1.812 -1.010 27.337 1.00 98.56 93 HIS A N 1
ATOM 736 C CA . HIS A 1 93 ? 1.627 -2.442 27.109 1.00 98.56 93 HIS A CA 1
ATOM 737 C C . HIS A 1 93 ? 2.095 -2.875 25.715 1.00 98.56 93 HIS A C 1
ATOM 739 O O . HIS A 1 93 ? 1.819 -3.997 25.316 1.00 98.56 93 HIS A O 1
ATOM 745 N N . ASP A 1 94 ? 2.791 -1.993 24.986 1.00 98.38 94 ASP A N 1
ATOM 746 C CA . ASP A 1 94 ? 3.233 -2.220 23.610 1.00 98.38 94 ASP A CA 1
ATOM 747 C C . ASP A 1 94 ? 2.100 -2.762 22.722 1.00 98.38 94 ASP A C 1
ATOM 749 O O . ASP A 1 94 ? 2.244 -3.776 22.052 1.00 98.38 94 ASP A O 1
ATOM 753 N N . ILE A 1 95 ? 0.944 -2.093 22.716 1.00 98.75 95 ILE A N 1
ATOM 754 C CA . ILE A 1 95 ? -0.187 -2.423 21.840 1.00 98.75 95 ILE A CA 1
ATOM 755 C C . ILE A 1 95 ? -0.207 -1.415 20.694 1.00 98.75 95 ILE A C 1
ATOM 757 O O . ILE A 1 95 ? -0.383 -0.211 20.901 1.00 98.75 95 ILE A O 1
ATOM 761 N N . ALA A 1 96 ? -0.021 -1.902 19.467 1.00 98.75 96 ALA A N 1
ATOM 762 C CA . ALA A 1 96 ? -0.092 -1.057 18.283 1.00 98.75 96 ALA A CA 1
ATOM 763 C C . ALA A 1 96 ? -1.555 -0.793 17.908 1.00 98.75 96 ALA A C 1
ATOM 765 O O . ALA A 1 96 ? -2.404 -1.670 18.065 1.00 98.75 96 ALA A O 1
ATOM 766 N N . VAL A 1 97 ? -1.857 0.390 17.374 1.00 98.75 97 VAL A N 1
ATOM 767 C CA . VAL A 1 97 ? -3.196 0.717 16.868 1.00 98.75 97 VAL A CA 1
ATOM 768 C C . VAL A 1 97 ? -3.110 1.240 15.447 1.00 98.75 97 VAL A C 1
ATOM 770 O O . VAL A 1 97 ? -2.466 2.257 15.191 1.00 98.75 97 VAL A O 1
ATOM 773 N N . TYR A 1 98 ? -3.787 0.552 14.537 1.00 98.81 98 TYR A N 1
ATOM 774 C CA . TYR A 1 98 ? -3.907 0.899 13.129 1.00 98.81 98 TYR A CA 1
ATOM 775 C C . TYR A 1 98 ? -5.357 1.287 12.814 1.00 98.81 98 TYR A C 1
ATOM 777 O O . TYR A 1 98 ? -6.285 0.591 13.218 1.00 98.81 98 TYR A O 1
ATOM 785 N N . ALA A 1 99 ? -5.565 2.384 12.091 1.00 98.50 99 ALA A N 1
ATOM 786 C CA . ALA A 1 99 ? -6.875 2.880 11.696 1.00 98.50 99 ALA A CA 1
ATOM 787 C C . ALA A 1 99 ? -7.171 2.575 10.219 1.00 98.50 99 ALA A C 1
ATOM 789 O O . ALA A 1 99 ? -6.399 2.947 9.332 1.00 98.50 99 ALA A O 1
ATOM 790 N N . ALA A 1 100 ? -8.312 1.939 9.962 1.00 97.81 100 ALA A N 1
ATOM 791 C CA . ALA A 1 100 ? -8.867 1.679 8.637 1.00 97.81 100 ALA A CA 1
ATOM 792 C C . ALA A 1 100 ? -10.247 2.344 8.535 1.00 97.81 100 ALA A C 1
ATOM 794 O O . ALA A 1 100 ? -11.276 1.731 8.825 1.00 97.81 100 ALA A O 1
ATOM 795 N N . HIS A 1 101 ? -10.248 3.627 8.181 1.00 97.44 101 HIS A N 1
ATOM 796 C CA . HIS A 1 101 ? -11.426 4.476 8.204 1.00 97.44 101 HIS A CA 1
ATOM 797 C C . HIS A 1 101 ? -12.108 4.538 6.836 1.00 97.44 101 HIS A C 1
ATOM 799 O O . HIS A 1 101 ? -12.722 3.545 6.435 1.00 97.44 101 HIS A O 1
ATOM 805 N N . THR A 1 102 ? -12.062 5.661 6.120 1.00 97.12 102 THR A N 1
ATOM 806 C CA . THR A 1 102 ? -12.817 5.815 4.862 1.00 97.12 102 THR A CA 1
ATOM 807 C C . THR A 1 102 ? -12.380 4.831 3.776 1.00 97.12 102 THR A C 1
ATOM 809 O O . THR A 1 102 ? -13.221 4.368 3.008 1.00 97.12 102 THR A O 1
ATOM 812 N N . ASN A 1 103 ? -11.116 4.392 3.772 1.00 96.50 103 ASN A N 1
ATOM 813 C CA . ASN A 1 103 ? -10.658 3.321 2.882 1.00 96.50 103 ASN A CA 1
ATOM 814 C C . ASN A 1 103 ? -11.488 2.031 3.037 1.00 96.50 103 ASN A C 1
ATOM 816 O O . ASN A 1 103 ? -11.801 1.385 2.040 1.00 96.50 103 ASN A O 1
ATOM 820 N N . MET A 1 104 ? -11.916 1.692 4.257 1.00 95.06 104 MET A N 1
ATOM 821 C CA . MET A 1 104 ? -12.750 0.513 4.522 1.00 95.06 104 MET A CA 1
ATOM 822 C C . MET A 1 104 ? -14.225 0.703 4.125 1.00 95.06 104 MET A C 1
ATOM 824 O O . MET A 1 104 ? -14.938 -0.283 3.930 1.00 95.06 104 MET A O 1
ATOM 828 N N . ASP A 1 105 ? -14.689 1.949 3.981 1.00 95.19 105 ASP A N 1
ATOM 829 C CA . ASP A 1 105 ? -16.032 2.243 3.455 1.00 95.19 105 ASP A CA 1
ATOM 830 C C . ASP A 1 105 ? -16.098 2.099 1.933 1.00 95.19 105 ASP A C 1
ATOM 832 O O . ASP A 1 105 ? -17.165 1.822 1.386 1.00 95.19 105 ASP A O 1
ATOM 836 N N . ILE A 1 106 ? -14.969 2.329 1.258 1.00 95.06 106 ILE A N 1
ATOM 837 C CA . ILE A 1 106 ? -14.888 2.477 -0.200 1.00 95.06 106 ILE A CA 1
ATOM 838 C C . ILE A 1 106 ? -14.568 1.151 -0.903 1.00 95.06 106 ILE A C 1
ATOM 840 O O . ILE A 1 106 ? -14.891 0.986 -2.080 1.00 95.06 106 ILE A O 1
ATOM 844 N N . ILE A 1 107 ? -13.925 0.206 -0.214 1.00 93.25 107 ILE A N 1
ATOM 845 C CA . ILE A 1 107 ? -13.537 -1.079 -0.806 1.00 93.25 107 ILE A CA 1
ATOM 846 C C . ILE A 1 107 ? -14.751 -1.943 -1.167 1.00 93.25 107 ILE A C 1
ATOM 848 O O . ILE A 1 107 ? -15.773 -1.934 -0.484 1.00 93.25 107 ILE A O 1
ATOM 852 N N . TRP A 1 108 ? -14.582 -2.767 -2.201 1.00 90.44 108 TRP A N 1
ATOM 853 C CA . TRP A 1 108 ? -15.492 -3.876 -2.479 1.00 90.44 108 TRP A CA 1
ATOM 854 C C . TRP A 1 108 ? -15.368 -4.965 -1.406 1.00 90.44 108 TRP A C 1
ATOM 856 O O . TRP A 1 108 ? -14.264 -5.298 -0.974 1.00 90.44 108 TRP A O 1
ATOM 866 N N . GLY A 1 109 ? -16.494 -5.546 -1.005 1.00 88.94 109 GLY A N 1
ATOM 867 C CA . GLY A 1 109 ? -16.602 -6.399 0.177 1.00 88.94 109 GLY A CA 1
ATOM 868 C C . GLY A 1 109 ? -16.434 -5.628 1.492 1.00 88.94 109 GLY A C 1
ATOM 869 O O . GLY A 1 109 ? -16.128 -6.243 2.513 1.00 88.94 109 GLY A O 1
ATOM 870 N N . GLY A 1 110 ? -16.564 -4.297 1.456 1.00 90.44 110 GLY A N 1
ATOM 871 C CA . GLY A 1 110 ? -16.408 -3.410 2.604 1.00 90.44 110 GLY A CA 1
ATOM 872 C C . GLY A 1 110 ? -17.683 -3.225 3.422 1.00 90.44 110 GLY A C 1
ATOM 873 O O . GLY A 1 110 ? -18.672 -3.946 3.274 1.00 90.44 110 GLY A O 1
ATOM 874 N N . LEU A 1 111 ? -17.667 -2.206 4.285 1.00 91.56 111 LEU A N 1
ATOM 875 C CA . LEU A 1 111 ? -18.759 -1.931 5.224 1.00 91.56 111 LEU A CA 1
ATOM 876 C C . LEU A 1 111 ? -20.105 -1.691 4.516 1.00 91.56 111 LEU A C 1
ATOM 878 O O . LEU A 1 111 ? -21.130 -2.242 4.921 1.00 91.56 111 LEU A O 1
ATOM 882 N N . ASN A 1 112 ? -20.101 -0.887 3.450 1.00 92.88 112 ASN A N 1
ATOM 883 C CA . ASN A 1 112 ? -21.318 -0.539 2.715 1.00 92.88 112 ASN A CA 1
ATOM 884 C C . ASN A 1 112 ? -21.924 -1.737 1.976 1.00 92.88 112 ASN A C 1
ATOM 886 O O . ASN A 1 112 ? -23.147 -1.881 1.961 1.00 92.88 112 ASN A O 1
ATOM 890 N N . ASP A 1 113 ? -21.091 -2.621 1.424 1.00 92.31 113 ASP A N 1
ATOM 891 C CA . ASP A 1 113 ? -21.562 -3.849 0.777 1.00 92.31 113 ASP A CA 1
ATOM 892 C C . ASP A 1 113 ? -22.235 -4.777 1.791 1.00 92.31 113 ASP A C 1
ATOM 894 O O . ASP A 1 113 ? -23.296 -5.338 1.517 1.00 92.31 113 ASP A O 1
ATOM 898 N N . TRP A 1 114 ? -21.674 -4.868 2.999 1.00 91.94 114 TRP A N 1
ATOM 899 C CA . TRP A 1 114 ? -22.249 -5.669 4.077 1.00 91.94 114 TRP A CA 1
ATOM 900 C C . TRP A 1 114 ? -23.601 -5.119 4.545 1.00 91.94 114 TRP A C 1
ATOM 902 O O . TRP A 1 114 ? -24.553 -5.877 4.734 1.00 91.94 114 TRP A O 1
ATOM 912 N N . PHE A 1 115 ? -23.743 -3.792 4.648 1.00 92.88 115 PHE A N 1
ATOM 913 C CA . PHE A 1 115 ? -25.046 -3.177 4.912 1.00 92.88 115 PHE A CA 1
ATOM 914 C C . PHE A 1 115 ? -26.052 -3.427 3.788 1.00 92.88 115 PHE A C 1
ATOM 916 O O . PHE A 1 115 ? -27.218 -3.708 4.071 1.00 92.88 115 PHE A O 1
ATOM 923 N N . CYS A 1 116 ? -25.622 -3.356 2.527 1.00 93.69 116 CYS A N 1
ATOM 924 C CA . CYS A 1 116 ? -26.490 -3.659 1.393 1.00 93.69 116 CYS A CA 1
ATOM 925 C C . CYS A 1 116 ? -26.987 -5.107 1.448 1.00 93.69 116 CYS A C 1
ATOM 927 O O . CYS A 1 116 ? -28.190 -5.339 1.313 1.00 93.69 116 CYS A O 1
ATOM 929 N N . GLU A 1 117 ? -26.100 -6.061 1.740 1.00 93.19 117 GLU A N 1
ATOM 930 C CA . GLU A 1 117 ? -26.452 -7.469 1.931 1.00 93.19 117 GLU A CA 1
ATOM 931 C C . GLU A 1 117 ? -27.475 -7.647 3.064 1.00 93.19 117 GLU A C 1
ATOM 933 O O . GLU A 1 117 ? -28.531 -8.248 2.851 1.00 93.19 117 GLU A O 1
ATOM 938 N N . MET A 1 118 ? -27.218 -7.061 4.240 1.00 95.00 118 MET A N 1
ATOM 939 C CA . MET A 1 118 ? -28.120 -7.140 5.398 1.00 95.00 118 MET A CA 1
ATOM 940 C C . MET A 1 118 ? -29.510 -6.552 5.120 1.00 95.00 118 MET A C 1
ATOM 942 O O . MET A 1 118 ? -30.508 -7.045 5.648 1.00 95.00 118 MET A O 1
ATOM 946 N N . LEU A 1 119 ? -29.585 -5.502 4.299 1.00 95.88 119 LEU A N 1
ATOM 947 C CA . LEU A 1 119 ? -30.833 -4.836 3.921 1.00 95.88 119 LEU A CA 1
ATOM 948 C C . LEU A 1 119 ? -31.511 -5.468 2.692 1.00 95.88 119 LEU A C 1
ATOM 950 O O . LEU A 1 119 ? -32.596 -5.031 2.305 1.00 95.88 119 LEU A O 1
ATOM 954 N N . GLY A 1 120 ? -30.903 -6.483 2.069 1.00 95.62 120 GLY A N 1
ATOM 955 C CA . GLY A 1 120 ? -31.417 -7.113 0.850 1.00 95.62 120 GLY A CA 1
ATOM 956 C C . GLY A 1 120 ? -31.344 -6.217 -0.393 1.00 95.62 120 GLY A C 1
ATOM 957 O O . GLY A 1 120 ? -32.085 -6.437 -1.357 1.00 95.62 120 GLY A O 1
ATOM 958 N N . ILE A 1 121 ? -30.474 -5.206 -0.381 1.00 94.56 121 ILE A N 1
ATOM 959 C CA . ILE A 1 121 ? -30.202 -4.331 -1.522 1.00 94.56 121 ILE A CA 1
ATOM 960 C C . ILE A 1 121 ? -29.355 -5.117 -2.526 1.00 94.56 121 ILE A C 1
ATOM 962 O O . ILE A 1 121 ? -28.282 -5.612 -2.199 1.00 94.56 121 ILE A O 1
ATOM 966 N N . LYS A 1 122 ? -29.858 -5.252 -3.757 1.00 88.44 122 LYS A N 1
ATOM 967 C CA . LYS A 1 122 ? -29.216 -6.041 -4.827 1.00 88.44 122 LYS A CA 1
ATOM 968 C C . LYS A 1 122 ? -28.346 -5.218 -5.772 1.00 88.44 122 LYS A C 1
ATOM 970 O O . LYS A 1 122 ? -27.710 -5.795 -6.649 1.00 88.44 122 LYS A O 1
ATOM 975 N N . GLU A 1 123 ? -28.370 -3.896 -5.638 1.00 82.31 123 GLU A N 1
ATOM 976 C CA . GLU A 1 123 ? -27.530 -3.030 -6.456 1.00 82.31 123 GLU A CA 1
ATOM 977 C C . GLU A 1 123 ? -26.067 -3.230 -6.084 1.00 82.31 123 GLU A C 1
ATOM 979 O O . GLU A 1 123 ? -25.700 -3.170 -4.915 1.00 82.31 123 GLU A O 1
ATOM 984 N N . SER A 1 124 ? -25.240 -3.484 -7.094 1.00 74.94 124 SER A N 1
ATOM 985 C CA . SER A 1 124 ? -23.835 -3.859 -6.924 1.00 74.94 124 SER A CA 1
ATOM 986 C C . SER A 1 124 ? -22.876 -2.742 -7.334 1.00 74.94 124 SER A C 1
ATOM 988 O O . SER A 1 124 ? -21.728 -3.018 -7.674 1.00 74.94 124 SER A O 1
ATOM 990 N N . HIS A 1 125 ? -23.359 -1.499 -7.417 1.00 86.31 125 HIS A N 1
ATOM 991 C CA . HIS A 1 125 ? -22.564 -0.354 -7.852 1.00 86.31 125 HIS A CA 1
ATOM 992 C C . HIS A 1 125 ? -22.468 0.701 -6.756 1.00 86.31 125 HIS A C 1
ATOM 994 O O . HIS A 1 125 ? -23.400 0.879 -5.973 1.00 86.31 125 HIS A O 1
ATOM 1000 N N . TYR A 1 126 ? -21.348 1.424 -6.717 1.00 88.75 126 TYR A N 1
ATOM 1001 C CA . TYR A 1 126 ? -21.163 2.508 -5.759 1.00 88.75 126 TYR A CA 1
ATOM 1002 C C . TYR A 1 126 ? -22.193 3.626 -5.987 1.00 88.75 126 TYR A C 1
ATOM 1004 O O . TYR A 1 126 ? -22.575 3.927 -7.121 1.00 88.75 126 TYR A O 1
ATOM 1012 N N . LEU A 1 127 ? -22.592 4.302 -4.907 1.00 91.56 127 LEU A N 1
ATOM 1013 C CA . LEU A 1 127 ? -23.467 5.475 -4.992 1.00 91.56 127 LEU A CA 1
ATOM 1014 C C . LEU A 1 127 ? -22.719 6.703 -5.535 1.00 91.56 127 LEU A C 1
ATOM 1016 O O . LEU A 1 127 ? -23.230 7.428 -6.386 1.00 91.56 127 LEU A O 1
ATOM 1020 N N . VAL A 1 128 ? -21.494 6.926 -5.051 1.00 91.81 128 VAL A N 1
ATOM 1021 C CA . VAL A 1 128 ? -20.625 8.040 -5.447 1.00 91.81 128 VAL A CA 1
ATOM 1022 C C . VAL A 1 128 ? -19.245 7.496 -5.782 1.00 91.81 128 VAL A C 1
ATOM 1024 O O . VAL A 1 128 ? -18.672 6.728 -5.013 1.00 91.81 128 VAL A O 1
ATOM 1027 N N . LYS A 1 129 ? -18.703 7.904 -6.934 1.00 92.19 129 LYS A N 1
ATOM 1028 C CA . LYS A 1 129 ? -17.317 7.599 -7.291 1.00 92.19 129 LYS A CA 1
ATOM 1029 C C . LYS A 1 129 ? -16.399 8.553 -6.537 1.00 92.19 129 LYS A C 1
ATOM 1031 O O . LYS A 1 129 ? -16.395 9.741 -6.847 1.00 92.19 129 LYS A O 1
ATOM 1036 N N . THR A 1 130 ? -15.625 8.038 -5.594 1.00 93.31 130 THR A N 1
ATOM 1037 C CA . THR A 1 130 ? -14.642 8.836 -4.845 1.00 93.31 130 THR A CA 1
ATOM 1038 C C . THR A 1 130 ? -13.252 8.735 -5.465 1.00 93.31 130 THR A C 1
ATOM 1040 O O . THR A 1 130 ? -12.587 9.746 -5.669 1.00 93.31 130 THR A O 1
ATOM 1043 N N . HIS A 1 131 ? -12.848 7.527 -5.866 1.00 91.50 131 HIS A N 1
ATOM 1044 C CA . HIS A 1 131 ? -11.497 7.247 -6.342 1.00 91.50 131 HIS A CA 1
ATOM 1045 C C . HIS A 1 131 ? -11.492 6.489 -7.680 1.00 91.50 131 HIS A C 1
ATOM 1047 O O . HIS A 1 131 ? -12.382 5.695 -7.995 1.00 91.50 131 HIS A O 1
ATOM 1053 N N . GLU A 1 132 ? -10.453 6.719 -8.480 1.00 89.00 132 GLU A N 1
ATOM 1054 C CA . GLU A 1 132 ? -10.064 5.891 -9.625 1.00 89.00 132 GLU A CA 1
ATOM 1055 C C . GLU A 1 132 ? -8.539 5.863 -9.649 1.00 89.00 132 GLU A C 1
ATOM 1057 O O . GLU A 1 132 ? -7.913 6.915 -9.757 1.00 89.00 132 GLU A O 1
ATOM 1062 N N . ALA A 1 133 ? -7.939 4.677 -9.523 1.00 87.12 133 ALA A N 1
ATOM 1063 C CA . ALA A 1 133 ? -6.501 4.549 -9.725 1.00 87.12 133 ALA A CA 1
ATOM 1064 C C . ALA A 1 133 ? -6.196 4.846 -11.193 1.00 87.12 133 ALA A C 1
ATOM 1066 O O . ALA A 1 133 ? -6.771 4.204 -12.083 1.00 87.12 133 ALA A O 1
ATOM 1067 N N . ARG A 1 134 ? -5.279 5.783 -11.446 1.00 91.56 134 ARG A N 1
ATOM 1068 C CA . ARG A 1 134 ? -4.871 6.063 -12.822 1.00 91.56 134 ARG A CA 1
ATOM 1069 C C . ARG A 1 134 ? -4.110 4.887 -13.398 1.00 91.56 134 ARG A C 1
ATOM 1071 O O . ARG A 1 134 ? -3.481 4.112 -12.667 1.00 91.56 134 ARG A O 1
ATOM 1078 N N . LEU A 1 135 ? -4.125 4.756 -14.717 1.00 94.94 135 LEU A N 1
ATOM 1079 C CA . LEU A 1 135 ? -3.292 3.763 -15.384 1.00 94.94 135 LEU A CA 1
ATOM 1080 C C . LEU A 1 135 ? -1.944 4.364 -15.777 1.00 94.94 135 LEU A C 1
ATOM 1082 O O . LEU A 1 135 ? -1.792 5.551 -16.069 1.00 94.94 135 LEU A O 1
ATOM 1086 N N . LYS A 1 136 ? -0.929 3.507 -15.791 1.00 97.19 136 LYS A N 1
ATOM 1087 C CA . LYS A 1 136 ? 0.395 3.820 -16.310 1.00 97.19 136 LYS A CA 1
ATOM 1088 C C . LYS A 1 136 ? 0.798 2.841 -17.386 1.00 97.19 136 LYS A C 1
ATOM 1090 O O . LYS A 1 136 ? 0.433 1.666 -17.342 1.00 97.19 136 LYS A O 1
ATOM 1095 N N . LYS A 1 137 ? 1.555 3.339 -18.360 1.00 98.12 137 LYS A N 1
ATOM 1096 C CA . LYS A 1 137 ? 2.221 2.548 -19.389 1.00 98.12 137 LYS A CA 1
ATOM 1097 C C . LYS A 1 137 ? 3.723 2.675 -19.194 1.00 98.12 137 LYS A C 1
ATOM 1099 O O . LYS A 1 137 ? 4.248 3.780 -19.301 1.00 98.12 137 LYS A O 1
ATOM 1104 N N . LEU A 1 138 ? 4.391 1.556 -18.936 1.00 98.44 138 LEU A N 1
ATOM 1105 C CA . LEU A 1 138 ? 5.847 1.463 -18.996 1.00 98.44 138 LEU A CA 1
ATOM 1106 C C . LEU A 1 138 ? 6.233 0.999 -20.398 1.00 98.44 138 LEU A C 1
ATOM 1108 O O . LEU A 1 138 ? 5.671 0.013 -20.874 1.00 98.44 138 LEU A O 1
ATOM 1112 N N . ALA A 1 139 ? 7.190 1.678 -21.024 1.00 98.44 139 ALA A N 1
ATOM 1113 C CA . ALA A 1 139 ? 7.911 1.189 -22.192 1.00 98.44 139 ALA A CA 1
ATOM 1114 C C . ALA A 1 139 ? 9.397 1.066 -21.832 1.00 98.44 139 ALA A C 1
ATOM 1116 O O . ALA A 1 139 ? 10.033 2.074 -21.553 1.00 98.44 139 ALA A O 1
ATOM 1117 N N . VAL A 1 140 ? 9.937 -0.152 -21.813 1.00 98.56 140 VAL A N 1
ATOM 1118 C CA . VAL A 1 140 ? 11.351 -0.427 -21.498 1.00 98.56 140 VAL A CA 1
ATOM 1119 C C . VAL A 1 140 ? 12.048 -1.049 -22.702 1.00 98.56 140 VAL A C 1
ATOM 1121 O O . VAL A 1 140 ? 11.430 -1.809 -23.450 1.00 98.56 140 VAL A O 1
ATOM 1124 N N . TYR A 1 141 ? 13.325 -0.732 -22.893 1.00 98.31 141 TYR A N 1
ATOM 1125 C CA . TYR A 1 141 ? 14.118 -1.154 -24.045 1.00 98.31 141 TYR A CA 1
ATOM 1126 C C . TYR A 1 141 ? 15.229 -2.090 -23.571 1.00 98.31 141 TYR A C 1
ATOM 1128 O O . TYR A 1 141 ? 16.075 -1.690 -22.782 1.00 98.31 141 TYR A O 1
ATOM 1136 N N . VAL A 1 142 ? 15.207 -3.345 -24.020 1.00 97.94 142 VAL A N 1
ATOM 1137 C CA . VAL A 1 142 ? 16.187 -4.372 -23.621 1.00 97.94 142 VAL A CA 1
ATOM 1138 C C . VAL A 1 142 ? 16.820 -5.022 -24.849 1.00 97.94 142 VAL A C 1
ATOM 1140 O O . VAL A 1 142 ? 16.135 -5.125 -25.870 1.00 97.94 142 VAL A O 1
ATOM 1143 N N . PRO A 1 143 ? 18.056 -5.555 -24.772 1.00 97.25 143 PRO A N 1
ATOM 1144 C CA . PRO A 1 143 ? 18.566 -6.471 -25.788 1.00 97.25 143 PRO A CA 1
ATOM 1145 C C . PRO A 1 143 ? 17.545 -7.569 -26.091 1.00 97.25 143 PRO A C 1
ATOM 1147 O O . PRO A 1 143 ? 16.873 -8.077 -25.187 1.00 97.25 143 PRO A O 1
ATOM 1150 N N . SER A 1 144 ? 17.411 -7.937 -27.364 1.00 96.62 144 SER A N 1
ATOM 1151 C CA . SER A 1 144 ? 16.323 -8.824 -27.802 1.00 96.62 144 SER A CA 1
ATOM 1152 C C . SER A 1 144 ? 16.308 -10.178 -27.078 1.00 96.62 144 SER A C 1
ATOM 1154 O O . SER A 1 144 ? 15.231 -10.672 -26.732 1.00 96.62 144 SER A O 1
ATOM 1156 N N . ASP A 1 145 ? 17.481 -10.714 -26.735 1.00 96.69 145 ASP A N 1
ATOM 1157 C CA . ASP A 1 145 ? 17.627 -11.972 -25.989 1.00 96.69 145 ASP A CA 1
ATOM 1158 C C . ASP A 1 145 ? 17.095 -11.886 -24.546 1.00 96.69 145 ASP A C 1
ATOM 1160 O O . ASP A 1 145 ? 16.594 -12.869 -23.995 1.00 96.69 145 ASP A O 1
ATOM 1164 N N . ASN A 1 146 ? 17.102 -10.693 -23.942 1.00 97.50 146 ASN A N 1
ATOM 1165 C CA . ASN A 1 146 ? 16.587 -10.452 -22.591 1.00 97.50 146 ASN A CA 1
ATOM 1166 C C . ASN A 1 146 ? 15.073 -10.186 -22.561 1.00 97.50 146 ASN A C 1
ATOM 1168 O O . ASN A 1 146 ? 14.474 -10.101 -21.484 1.00 97.50 146 ASN A O 1
ATOM 1172 N N . GLY A 1 147 ? 14.413 -10.093 -23.721 1.00 97.81 147 GLY A N 1
ATOM 1173 C CA . GLY A 1 147 ? 13.012 -9.686 -23.796 1.00 97.81 147 GLY A CA 1
ATOM 1174 C C . GLY A 1 147 ? 12.050 -10.603 -23.033 1.00 97.81 147 GLY A C 1
ATOM 1175 O O . GLY A 1 147 ? 11.087 -10.136 -22.422 1.00 97.81 147 GLY A O 1
ATOM 1176 N N . LYS A 1 148 ? 12.308 -11.919 -23.026 1.00 97.94 148 LYS A N 1
ATOM 1177 C CA . LYS A 1 148 ? 11.486 -12.889 -22.280 1.00 97.94 148 LYS A CA 1
ATOM 1178 C C . LYS A 1 148 ? 11.598 -12.673 -20.770 1.00 97.94 148 LYS A C 1
ATOM 1180 O O . LYS A 1 148 ? 10.571 -12.565 -20.104 1.00 97.94 148 LYS A O 1
ATOM 1185 N N . GLN A 1 149 ? 12.825 -12.566 -20.261 1.00 98.19 149 GLN A N 1
ATOM 1186 C CA . GLN A 1 149 ? 13.100 -12.359 -18.839 1.00 98.19 149 GLN A CA 1
ATOM 1187 C C . GLN A 1 149 ? 12.442 -11.073 -18.327 1.00 98.19 149 GLN A C 1
ATOM 1189 O O . GLN A 1 149 ? 11.803 -11.087 -17.276 1.00 98.19 149 GLN A O 1
ATOM 1194 N N . MET A 1 150 ? 12.533 -9.984 -19.097 1.00 98.56 150 MET A N 1
ATOM 1195 C CA . MET A 1 150 ? 11.919 -8.709 -18.730 1.00 98.56 150 MET A CA 1
ATOM 1196 C C . MET A 1 150 ? 10.387 -8.807 -18.649 1.00 98.56 150 MET A C 1
ATOM 1198 O O . MET A 1 150 ? 9.794 -8.391 -17.655 1.00 98.56 150 MET A O 1
ATOM 1202 N N . ARG A 1 151 ? 9.724 -9.425 -19.642 1.00 98.56 151 ARG A N 1
ATOM 1203 C CA . ARG A 1 151 ? 8.262 -9.638 -19.601 1.00 98.56 151 ARG A CA 1
ATOM 1204 C C . ARG A 1 151 ? 7.829 -10.457 -18.386 1.00 98.56 151 ARG A C 1
ATOM 1206 O O . ARG A 1 151 ? 6.837 -10.118 -17.747 1.00 98.56 151 ARG A O 1
ATOM 1213 N N . GLU A 1 152 ? 8.568 -11.511 -18.052 1.00 98.38 152 GLU A N 1
ATOM 1214 C CA . GLU A 1 152 ? 8.282 -12.348 -16.881 1.00 98.38 152 GLU A CA 1
ATOM 1215 C C . GLU A 1 152 ? 8.471 -11.586 -15.562 1.00 98.38 152 GLU A C 1
ATOM 1217 O O . GLU A 1 152 ? 7.649 -11.728 -14.655 1.00 98.38 152 GLU A O 1
ATOM 1222 N N . ALA A 1 153 ? 9.515 -10.758 -15.452 1.00 98.44 153 ALA A N 1
ATOM 1223 C CA . ALA A 1 153 ? 9.757 -9.922 -14.278 1.00 98.44 153 ALA A CA 1
ATOM 1224 C C . ALA A 1 153 ? 8.627 -8.905 -14.064 1.00 98.44 153 ALA A C 1
ATOM 1226 O O . ALA A 1 153 ? 8.071 -8.828 -12.968 1.00 98.44 153 ALA A O 1
ATOM 1227 N N . LEU A 1 154 ? 8.223 -8.200 -15.125 1.00 98.38 154 LEU A N 1
ATOM 1228 C CA . LEU A 1 154 ? 7.113 -7.248 -15.081 1.00 98.38 154 LEU A CA 1
ATOM 1229 C C . LEU A 1 154 ? 5.791 -7.947 -14.733 1.00 98.38 154 LEU A C 1
ATOM 1231 O O . LEU A 1 154 ? 5.077 -7.498 -13.838 1.00 98.38 154 LEU A O 1
ATOM 1235 N N . ALA A 1 155 ? 5.489 -9.085 -15.361 1.00 97.69 155 ALA A N 1
ATOM 1236 C CA . ALA A 1 155 ? 4.263 -9.842 -15.109 1.00 97.69 155 ALA A CA 1
ATOM 1237 C C . ALA A 1 155 ? 4.120 -10.300 -13.644 1.00 97.69 155 ALA A C 1
ATOM 1239 O O . ALA A 1 155 ? 3.033 -10.213 -13.072 1.00 97.69 155 ALA A O 1
ATOM 1240 N N . LYS A 1 156 ? 5.217 -10.717 -12.991 1.00 97.56 156 LYS A N 1
ATOM 1241 C CA . LYS A 1 156 ? 5.217 -11.123 -11.567 1.00 97.56 156 LYS A CA 1
ATOM 1242 C C . LYS A 1 156 ? 4.777 -10.010 -10.613 1.00 97.56 156 LYS A C 1
ATOM 1244 O O . LYS A 1 156 ? 4.351 -10.289 -9.493 1.00 97.56 156 LYS A O 1
ATOM 1249 N N . THR A 1 157 ? 4.869 -8.751 -11.032 1.00 96.75 157 THR A N 1
ATOM 1250 C CA . THR A 1 157 ? 4.418 -7.620 -10.213 1.00 96.75 157 THR A CA 1
ATOM 1251 C C . THR A 1 157 ? 2.902 -7.437 -10.224 1.00 96.75 157 THR A C 1
ATOM 1253 O O . THR A 1 157 ? 2.377 -6.831 -9.291 1.00 96.75 157 THR A O 1
ATOM 1256 N N . GLY A 1 158 ? 2.215 -7.996 -11.228 1.00 95.69 158 GLY A N 1
ATOM 1257 C CA . GLY A 1 158 ? 0.807 -7.747 -11.544 1.00 95.69 158 GLY A CA 1
ATOM 1258 C C . GLY A 1 158 ? 0.608 -6.862 -12.781 1.00 95.69 158 GLY A C 1
ATOM 1259 O O . GLY A 1 158 ? -0.522 -6.739 -13.262 1.00 95.69 158 GLY A O 1
ATOM 1260 N N . ALA A 1 159 ? 1.680 -6.276 -13.328 1.00 97.19 159 ALA A N 1
ATOM 1261 C CA . ALA A 1 159 ? 1.604 -5.490 -14.553 1.00 97.19 159 ALA A CA 1
ATOM 1262 C C . ALA A 1 159 ? 1.097 -6.331 -15.735 1.00 97.19 159 ALA A C 1
ATOM 1264 O O . ALA A 1 159 ? 1.468 -7.493 -15.911 1.00 97.19 159 ALA A O 1
ATOM 1265 N N . GLY A 1 160 ? 0.222 -5.739 -16.548 1.00 96.75 160 GLY A N 1
ATOM 1266 C CA . GLY A 1 160 ? -0.452 -6.445 -17.633 1.00 96.75 160 GLY A CA 1
ATOM 1267 C C . GLY A 1 160 ? -1.643 -7.292 -17.175 1.00 96.75 160 GLY A C 1
ATOM 1268 O O . GLY A 1 160 ? -2.007 -8.246 -17.859 1.00 96.75 160 GLY A O 1
ATOM 1269 N N . THR A 1 161 ? -2.236 -6.977 -16.022 1.00 95.69 161 THR A N 1
ATOM 1270 C CA . THR A 1 161 ? -3.553 -7.501 -15.631 1.00 95.69 161 THR A CA 1
ATOM 1271 C C . THR A 1 161 ? -4.634 -6.563 -16.160 1.00 95.69 161 THR A C 1
ATOM 1273 O O . THR A 1 161 ? -4.680 -5.394 -15.778 1.00 95.69 161 THR A O 1
ATOM 1276 N N . GLN A 1 162 ? -5.481 -7.053 -17.065 1.00 90.19 162 GLN A N 1
ATOM 1277 C CA . GLN A 1 162 ? -6.548 -6.279 -17.703 1.00 90.19 162 GLN A CA 1
ATOM 1278 C C . GLN A 1 162 ? -7.796 -7.149 -17.867 1.00 90.19 162 GLN A C 1
ATOM 1280 O O . GLN A 1 162 ? -7.805 -8.093 -18.658 1.00 90.19 162 GLN A O 1
ATOM 1285 N N . GLY A 1 163 ? -8.861 -6.835 -17.125 1.00 90.19 163 GLY A N 1
ATOM 1286 C CA . GLY A 1 163 ? -10.076 -7.654 -17.107 1.00 90.19 163 GLY A CA 1
ATOM 1287 C C . GLY A 1 163 ? -9.760 -9.115 -16.769 1.00 90.19 163 GLY A C 1
ATOM 1288 O O . GLY A 1 163 ? -9.113 -9.395 -15.765 1.00 90.19 163 GLY A O 1
ATOM 1289 N N . ASN A 1 164 ? -10.163 -10.037 -17.647 1.00 92.25 164 ASN A N 1
ATOM 1290 C CA . ASN A 1 164 ? -9.934 -11.480 -17.485 1.00 92.25 164 ASN A CA 1
ATOM 1291 C C . ASN A 1 164 ? -8.568 -11.962 -18.018 1.00 92.25 164 ASN A C 1
ATOM 1293 O O . ASN A 1 164 ? -8.345 -13.167 -18.142 1.00 92.25 164 ASN A O 1
ATOM 1297 N N . TYR A 1 165 ? -7.659 -11.045 -18.362 1.00 95.62 165 TYR A N 1
ATOM 1298 C CA . TYR A 1 165 ? -6.343 -11.356 -18.916 1.00 95.62 165 TYR A CA 1
ATOM 1299 C C . TYR A 1 165 ? -5.227 -10.956 -17.950 1.00 95.62 165 TYR A C 1
ATOM 1301 O O . TYR A 1 165 ? -5.321 -9.958 -17.236 1.00 95.62 165 TYR A O 1
ATOM 1309 N N . ARG A 1 166 ? -4.142 -11.734 -17.963 1.00 96.25 166 ARG A N 1
ATOM 1310 C CA . ARG A 1 166 ? -2.919 -11.494 -17.185 1.00 96.25 166 ARG A CA 1
ATOM 1311 C C . ARG A 1 166 ? -1.692 -11.550 -18.084 1.00 96.25 166 ARG A C 1
ATOM 1313 O O . ARG A 1 166 ? -1.733 -12.187 -19.136 1.00 96.25 166 ARG A O 1
ATOM 1320 N N . ASN A 1 167 ? -0.594 -10.953 -17.626 1.00 97.00 167 ASN A N 1
ATOM 1321 C CA . ASN A 1 167 ? 0.703 -10.938 -18.309 1.00 97.00 167 ASN A CA 1
ATOM 1322 C C . ASN A 1 167 ? 0.638 -10.310 -19.717 1.00 97.00 167 ASN A C 1
ATOM 1324 O O . ASN A 1 167 ? 1.396 -10.693 -20.609 1.00 97.00 167 ASN A O 1
ATOM 1328 N N . THR A 1 168 ? -0.283 -9.370 -19.947 1.00 98.06 168 THR A N 1
ATOM 1329 C CA . THR A 1 168 ? -0.410 -8.696 -21.241 1.00 98.06 168 THR A CA 1
ATOM 1330 C C . THR A 1 168 ? 0.738 -7.710 -21.429 1.00 98.06 168 THR A C 1
ATOM 1332 O O . THR A 1 168 ? 0.914 -6.800 -20.619 1.00 98.06 168 THR A O 1
ATOM 1335 N N . SER A 1 169 ? 1.478 -7.838 -22.523 1.00 98.06 169 SER A N 1
ATOM 1336 C CA . SER A 1 169 ? 2.498 -6.872 -22.930 1.00 98.06 169 SER A CA 1
ATOM 1337 C C . SER A 1 169 ? 2.568 -6.814 -24.449 1.00 98.06 169 SER A C 1
ATOM 1339 O O . SER A 1 169 ? 2.268 -7.809 -25.110 1.00 98.06 169 SER A O 1
ATOM 1341 N N . TYR A 1 170 ? 2.994 -5.680 -24.994 1.00 98.12 170 TYR A N 1
ATOM 1342 C CA . TYR A 1 170 ? 3.312 -5.542 -26.412 1.00 98.12 170 TYR A CA 1
ATOM 1343 C C . TYR A 1 170 ? 4.829 -5.474 -26.597 1.00 98.12 170 TYR A C 1
ATOM 1345 O O . TYR A 1 170 ? 5.549 -5.033 -25.702 1.00 98.12 170 TYR A O 1
ATOM 1353 N N . SER A 1 171 ? 5.342 -5.952 -27.727 1.00 98.31 171 SER A N 1
ATOM 1354 C CA . SER A 1 171 ? 6.774 -5.908 -28.022 1.00 98.31 171 SER A CA 1
ATOM 1355 C C . SER A 1 171 ? 7.020 -5.453 -29.453 1.00 98.31 171 SER A C 1
ATOM 1357 O O . SER A 1 171 ? 6.351 -5.914 -30.374 1.00 98.31 171 SER A O 1
ATOM 1359 N N . LEU A 1 172 ? 7.994 -4.563 -29.626 1.00 98.06 172 LEU A N 1
ATOM 1360 C CA . LEU A 1 172 ? 8.455 -4.077 -30.923 1.00 98.06 172 LEU A CA 1
ATOM 1361 C C . LEU A 1 172 ? 9.979 -4.151 -30.974 1.00 98.06 172 LEU A C 1
ATOM 1363 O O . LEU A 1 172 ? 10.649 -3.640 -30.080 1.00 98.06 172 LEU A O 1
ATOM 1367 N N . THR A 1 173 ? 10.527 -4.761 -32.020 1.00 97.44 173 THR A N 1
ATOM 1368 C CA . THR A 1 173 ? 11.978 -4.821 -32.229 1.00 97.44 173 THR A CA 1
ATOM 1369 C C . THR A 1 173 ? 12.465 -3.579 -32.972 1.00 97.44 173 THR A C 1
ATOM 1371 O O . THR A 1 173 ? 11.836 -3.133 -33.932 1.00 97.44 173 THR A O 1
ATOM 1374 N N . GLY A 1 174 ? 13.595 -3.033 -32.536 1.00 96.81 174 GLY A N 1
ATOM 1375 C CA . GLY A 1 174 ? 14.254 -1.872 -33.122 1.00 96.81 174 GLY A CA 1
ATOM 1376 C C . GLY A 1 174 ? 15.767 -1.915 -32.913 1.00 96.81 174 GLY A C 1
ATOM 1377 O O . GLY A 1 174 ? 16.324 -2.939 -32.517 1.00 96.81 174 GLY A O 1
ATOM 1378 N N . VAL A 1 175 ? 16.433 -0.798 -33.204 1.00 97.69 175 VAL A N 1
ATOM 1379 C CA . VAL A 1 175 ? 17.881 -0.644 -33.009 1.00 97.69 175 VAL A CA 1
ATOM 1380 C C . VAL A 1 175 ? 18.127 0.480 -32.011 1.00 97.69 175 VAL A C 1
ATOM 1382 O O . VAL A 1 175 ? 17.824 1.638 -32.313 1.00 97.69 175 VAL A O 1
ATOM 1385 N N . GLY A 1 176 ? 18.676 0.128 -30.850 1.00 95.56 176 GLY A N 1
ATOM 1386 C CA . GLY A 1 176 ? 19.202 1.068 -29.864 1.00 95.56 176 GLY A CA 1
ATOM 1387 C C . GLY A 1 176 ? 20.582 1.566 -30.281 1.00 95.56 176 GLY A C 1
ATOM 1388 O O . GLY A 1 176 ? 21.342 0.833 -30.919 1.00 95.56 176 GLY A O 1
ATOM 1389 N N . ARG A 1 177 ? 20.896 2.825 -29.962 1.00 95.38 177 ARG A N 1
ATOM 1390 C CA . ARG A 1 177 ? 22.195 3.447 -30.253 1.00 95.38 177 ARG A CA 1
ATOM 1391 C C . ARG A 1 177 ? 22.676 4.239 -29.057 1.00 95.38 177 ARG A C 1
ATOM 1393 O O . ARG A 1 177 ? 21.903 5.011 -28.493 1.00 95.38 177 ARG A O 1
ATOM 1400 N N . PHE A 1 178 ? 23.941 4.069 -28.705 1.00 93.56 178 PHE A N 1
ATOM 1401 C CA . PHE A 1 178 ? 24.561 4.786 -27.598 1.00 93.56 178 PHE A CA 1
ATOM 1402 C C . PHE A 1 178 ? 26.082 4.838 -27.765 1.00 93.56 178 PHE A C 1
ATOM 1404 O O . PHE A 1 178 ? 26.663 4.070 -28.526 1.00 93.56 178 PHE A O 1
ATOM 1411 N N . THR A 1 179 ? 26.721 5.746 -27.031 1.00 94.31 179 THR A N 1
ATOM 1412 C CA . THR A 1 179 ? 28.182 5.870 -26.947 1.00 94.31 179 THR A CA 1
ATOM 1413 C C . THR A 1 179 ? 28.555 5.890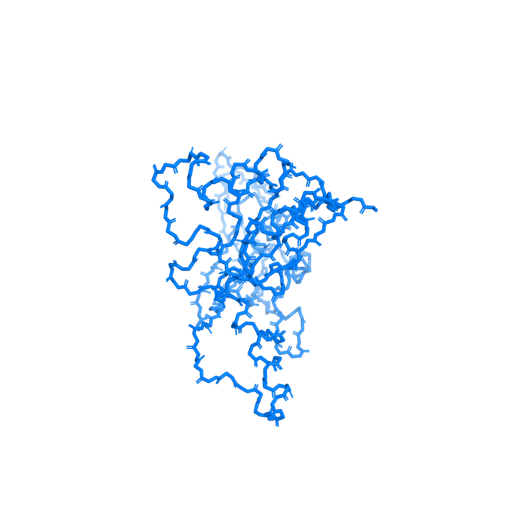 -25.466 1.00 94.31 179 THR A C 1
ATOM 1415 O O . THR A 1 179 ? 28.286 6.894 -24.796 1.00 94.31 179 THR A O 1
ATOM 1418 N N . PRO A 1 180 ? 29.116 4.804 -24.906 1.00 92.25 180 PRO A N 1
ATOM 1419 C CA . PRO A 1 180 ? 29.520 4.779 -23.505 1.00 92.25 180 PRO A CA 1
ATOM 1420 C C . PRO A 1 180 ? 30.640 5.794 -23.278 1.00 92.25 180 PRO A C 1
ATOM 1422 O O . PRO A 1 180 ? 31.626 5.798 -24.004 1.00 92.25 180 PRO A O 1
ATOM 1425 N N . ASN A 1 181 ? 30.525 6.654 -22.268 1.00 92.50 181 ASN A N 1
ATOM 1426 C CA . ASN A 1 181 ? 31.625 7.554 -21.911 1.00 92.50 181 ASN A CA 1
ATOM 1427 C C . ASN A 1 181 ? 32.679 6.824 -21.052 1.00 92.50 181 ASN A C 1
ATOM 1429 O O . ASN A 1 181 ? 32.456 5.713 -20.575 1.00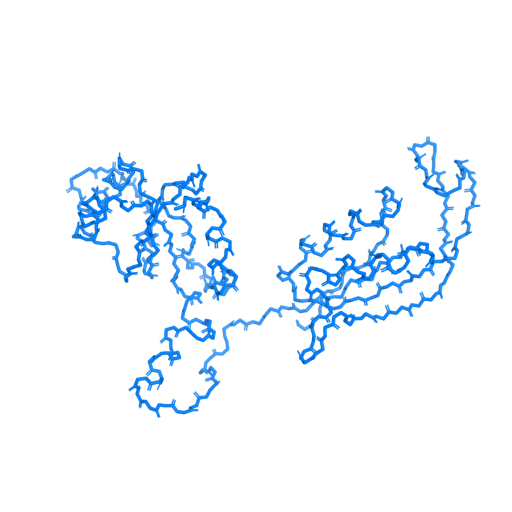 92.50 181 ASN A O 1
ATOM 1433 N N . LYS A 1 182 ? 33.805 7.483 -20.763 1.00 92.56 182 LYS A N 1
ATOM 1434 C CA . LYS A 1 182 ? 34.908 6.937 -19.940 1.00 92.56 182 LYS A CA 1
ATOM 1435 C C . LYS A 1 182 ? 34.541 6.466 -18.524 1.00 92.56 182 LYS A C 1
ATOM 1437 O O . LYS A 1 182 ? 35.336 5.775 -17.893 1.00 92.56 182 LYS A O 1
ATOM 1442 N N . LYS A 1 183 ? 33.397 6.893 -17.982 1.00 92.69 183 LYS A N 1
ATOM 1443 C CA . LYS A 1 183 ? 32.900 6.470 -16.662 1.00 92.69 183 LYS A CA 1
ATOM 1444 C C . LYS A 1 183 ? 31.907 5.311 -16.750 1.00 92.69 183 LYS A C 1
ATOM 1446 O O . LYS A 1 183 ? 31.581 4.748 -15.713 1.00 92.69 183 LYS A O 1
ATOM 1451 N N . ALA A 1 184 ? 31.409 4.989 -17.943 1.00 88.75 184 ALA A N 1
ATOM 1452 C CA . ALA A 1 184 ? 30.459 3.906 -18.139 1.00 88.75 184 ALA A CA 1
ATOM 1453 C C . ALA A 1 184 ? 31.162 2.547 -18.045 1.00 88.75 184 ALA A C 1
ATOM 1455 O O . ALA A 1 184 ? 32.279 2.385 -18.548 1.00 88.75 184 ALA A O 1
ATOM 1456 N N . ASN A 1 185 ? 30.476 1.567 -17.467 1.00 87.69 185 ASN A N 1
ATOM 1457 C CA . ASN A 1 185 ? 30.864 0.164 -17.491 1.00 87.69 185 ASN A CA 1
ATOM 1458 C C . ASN A 1 185 ? 29.804 -0.623 -18.288 1.00 87.69 185 ASN A C 1
ATOM 1460 O O . ASN A 1 185 ? 28.941 -1.288 -17.718 1.00 87.69 185 ASN A O 1
ATOM 1464 N N . PRO A 1 186 ? 29.782 -0.465 -19.624 1.00 87.12 186 PRO A N 1
ATOM 1465 C CA . PRO A 1 186 ? 28.681 -0.961 -20.432 1.00 87.12 186 PRO A CA 1
ATOM 1466 C C . PRO A 1 186 ? 28.645 -2.493 -20.444 1.00 87.12 186 PRO A C 1
ATOM 1468 O O . PRO A 1 186 ? 29.649 -3.152 -20.702 1.00 87.12 186 PRO A O 1
ATOM 1471 N N . THR A 1 187 ? 27.455 -3.064 -20.259 1.00 86.94 187 THR A N 1
ATOM 1472 C CA . THR A 1 187 ? 27.222 -4.506 -20.453 1.00 86.94 187 THR A CA 1
ATOM 1473 C C . THR A 1 187 ? 27.491 -4.935 -21.900 1.00 86.94 187 THR A C 1
ATOM 1475 O O . THR A 1 187 ? 27.880 -6.075 -22.148 1.00 86.94 187 THR A O 1
ATOM 1478 N N . ILE A 1 188 ? 27.274 -4.029 -22.860 1.00 86.94 188 ILE A N 1
ATOM 1479 C CA . ILE A 1 188 ? 27.514 -4.235 -24.291 1.00 86.94 188 ILE A CA 1
ATOM 1480 C C . ILE A 1 188 ? 28.278 -3.030 -24.842 1.00 86.94 188 ILE A C 1
ATOM 1482 O O . ILE A 1 188 ? 27.800 -1.902 -24.730 1.00 86.94 188 ILE A O 1
ATOM 1486 N N . GLY A 1 189 ? 29.418 -3.286 -25.483 1.00 88.88 189 GLY A N 1
ATOM 1487 C CA . GLY A 1 189 ? 30.185 -2.287 -26.225 1.00 88.88 189 GLY A CA 1
ATOM 1488 C C . GLY A 1 189 ? 31.452 -1.783 -25.536 1.00 88.88 189 GLY A C 1
ATOM 1489 O O . GLY A 1 189 ? 31.837 -2.267 -24.471 1.00 88.88 189 GLY A O 1
ATOM 1490 N N . THR A 1 190 ? 32.114 -0.811 -26.168 1.00 90.25 190 THR A N 1
ATOM 1491 C CA . THR A 1 190 ? 33.401 -0.244 -25.726 1.00 90.25 190 THR A CA 1
ATOM 1492 C C . THR A 1 190 ? 33.290 1.255 -25.430 1.00 90.25 190 THR A C 1
ATOM 1494 O O . THR A 1 190 ? 32.540 1.982 -26.076 1.00 90.25 190 THR A O 1
ATOM 1497 N N . GLN A 1 191 ? 34.054 1.742 -24.446 1.00 92.81 191 GLN A N 1
ATOM 1498 C CA . GLN A 1 191 ? 34.105 3.170 -24.114 1.00 92.81 191 GLN A CA 1
ATOM 1499 C C . GLN A 1 191 ? 34.545 4.030 -25.307 1.00 92.81 191 GLN A C 1
ATOM 1501 O O . GLN A 1 191 ? 35.458 3.669 -26.049 1.00 92.81 191 GLN A O 1
ATOM 1506 N N . ASP A 1 192 ? 33.905 5.192 -25.439 1.00 92.69 192 ASP A N 1
ATOM 1507 C CA . ASP A 1 192 ? 34.089 6.194 -26.489 1.00 92.69 192 ASP A CA 1
ATOM 1508 C C . ASP A 1 192 ? 33.892 5.647 -27.928 1.00 92.69 192 ASP A C 1
ATOM 1510 O O . ASP A 1 192 ? 34.352 6.261 -28.892 1.00 92.69 192 ASP A O 1
ATOM 1514 N N . GLN A 1 193 ? 33.184 4.519 -28.093 1.00 94.31 193 GLN A N 1
ATOM 1515 C CA . GLN A 1 193 ? 32.779 3.962 -29.391 1.00 94.31 193 GLN A CA 1
ATOM 1516 C C . GLN A 1 193 ? 31.254 3.970 -29.549 1.00 94.31 193 GLN A C 1
ATOM 1518 O O . GLN A 1 193 ? 30.512 3.777 -28.589 1.00 94.31 193 GLN A O 1
ATOM 1523 N N . GLU A 1 194 ? 30.777 4.252 -30.764 1.00 94.44 194 GLU A N 1
ATOM 1524 C CA . GLU A 1 194 ? 29.351 4.161 -31.085 1.00 94.44 194 GLU A CA 1
ATOM 1525 C C . GLU A 1 194 ? 28.923 2.699 -31.194 1.00 94.44 194 GLU A C 1
ATOM 1527 O O . GLU A 1 194 ? 29.495 1.929 -31.963 1.00 94.44 194 GLU A O 1
ATOM 1532 N N . GLU A 1 195 ? 27.866 2.347 -30.472 1.00 94.69 195 GLU A N 1
ATOM 1533 C CA . GLU A 1 195 ? 27.313 1.000 -30.431 1.00 94.69 195 GLU A CA 1
ATOM 1534 C C . GLU A 1 195 ? 25.910 0.976 -31.038 1.00 94.69 195 GLU A C 1
ATOM 1536 O O . GLU A 1 195 ? 25.129 1.927 -30.911 1.00 94.69 195 GLU A O 1
ATOM 1541 N N . GLN A 1 196 ? 25.575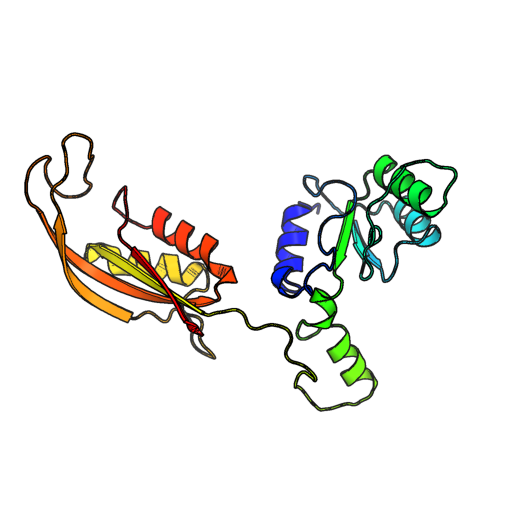 -0.135 -31.698 1.00 95.56 196 GLN A N 1
ATOM 1542 C CA . GLN A 1 196 ? 24.231 -0.406 -32.206 1.00 95.56 196 GLN A CA 1
ATOM 1543 C C . GLN A 1 196 ? 23.800 -1.804 -31.778 1.00 95.56 196 GLN A C 1
ATOM 1545 O O . GLN A 1 196 ? 24.462 -2.790 -32.101 1.00 95.56 196 GLN A O 1
ATOM 1550 N N . VAL A 1 197 ? 22.670 -1.895 -31.081 1.00 96.00 197 VAL A N 1
ATOM 1551 C CA . VAL A 1 197 ? 22.168 -3.155 -30.519 1.00 96.00 197 VAL A CA 1
ATOM 1552 C C . VAL A 1 197 ? 20.737 -3.388 -30.984 1.00 96.00 197 VAL A C 1
ATOM 1554 O O . VAL A 1 197 ? 19.922 -2.465 -31.017 1.00 96.00 197 VAL A O 1
ATOM 1557 N N . GLN A 1 198 ? 20.415 -4.629 -31.357 1.00 97.56 198 GLN A N 1
ATOM 1558 C CA . GLN A 1 198 ? 19.036 -5.009 -31.644 1.00 97.56 198 GLN A CA 1
ATOM 1559 C C . GLN A 1 198 ? 18.257 -5.146 -30.333 1.00 97.56 198 GLN A C 1
ATOM 1561 O O . GLN A 1 198 ? 18.453 -6.088 -29.559 1.00 97.56 198 GLN A O 1
ATOM 1566 N N . GLU A 1 199 ? 17.326 -4.231 -30.105 1.00 98.25 199 GLU A N 1
ATOM 1567 C CA . GLU A 1 199 ? 16.568 -4.139 -28.862 1.00 98.25 199 GLU A CA 1
ATOM 1568 C C . GLU A 1 199 ? 15.087 -4.432 -29.080 1.00 98.25 199 GLU A C 1
ATOM 1570 O O . GLU A 1 199 ? 14.527 -4.233 -30.158 1.00 98.25 199 GLU A O 1
ATOM 1575 N N . THR A 1 200 ? 14.433 -4.904 -28.028 1.00 98.44 200 THR A N 1
ATOM 1576 C CA . THR A 1 200 ? 12.987 -5.051 -27.950 1.00 98.44 200 THR A CA 1
ATOM 1577 C C . THR A 1 200 ? 12.437 -3.999 -26.994 1.00 98.44 200 THR A C 1
ATOM 1579 O O . THR A 1 200 ? 12.716 -4.034 -25.797 1.00 98.44 200 THR A O 1
ATOM 1582 N N . ARG A 1 201 ? 11.603 -3.095 -27.516 1.00 98.50 201 ARG A N 1
ATOM 1583 C CA . ARG A 1 201 ? 10.728 -2.230 -26.719 1.00 98.50 201 ARG A CA 1
ATOM 1584 C C . ARG A 1 201 ? 9.579 -3.073 -26.186 1.00 98.50 201 ARG A C 1
ATOM 1586 O O . ARG A 1 201 ? 8.786 -3.581 -26.977 1.00 98.50 201 ARG A O 1
ATOM 1593 N N . ILE A 1 202 ? 9.478 -3.210 -24.872 1.00 98.69 202 ILE A N 1
ATOM 1594 C CA . ILE A 1 202 ? 8.407 -3.929 -24.181 1.00 98.69 202 ILE A CA 1
ATOM 1595 C C . ILE A 1 202 ? 7.494 -2.914 -23.521 1.00 98.69 202 ILE A C 1
ATOM 1597 O O . ILE A 1 202 ? 7.947 -2.093 -22.728 1.00 98.69 202 ILE A O 1
ATOM 1601 N N . GLU A 1 203 ? 6.204 -3.005 -23.816 1.00 98.50 203 GLU A N 1
ATOM 1602 C CA . GLU A 1 203 ? 5.195 -2.133 -23.238 1.00 98.50 203 GLU A CA 1
ATOM 1603 C C . GLU A 1 203 ? 4.228 -2.901 -22.345 1.00 98.50 203 GLU A C 1
ATOM 1605 O O . GLU A 1 203 ? 3.676 -3.926 -22.755 1.00 98.50 203 GLU A O 1
ATOM 1610 N N . VAL A 1 204 ? 3.960 -2.372 -21.153 1.00 98.25 204 VAL A N 1
ATOM 1611 C CA . VAL A 1 204 ? 2.997 -2.943 -20.208 1.00 98.25 204 VAL A CA 1
ATOM 1612 C C . VAL A 1 204 ? 2.152 -1.849 -19.562 1.00 98.25 204 VAL A C 1
ATOM 1614 O O . VAL A 1 204 ? 2.635 -0.748 -19.311 1.00 98.25 204 VAL A O 1
ATOM 1617 N N . VAL A 1 205 ? 0.882 -2.159 -19.299 1.00 98.00 205 VAL A N 1
ATOM 1618 C CA . VAL A 1 205 ? -0.058 -1.282 -18.588 1.00 98.00 205 VAL A CA 1
ATOM 1619 C C . VAL A 1 205 ? -0.301 -1.812 -17.179 1.00 98.00 205 VAL A C 1
ATOM 1621 O O . VAL A 1 205 ? -0.445 -3.021 -16.994 1.00 98.00 205 VAL A O 1
ATOM 1624 N N . PHE A 1 206 ? -0.373 -0.922 -16.194 1.00 96.81 206 PHE A N 1
ATOM 1625 C CA . PHE A 1 206 ? -0.632 -1.260 -14.793 1.00 96.81 206 PHE A CA 1
ATOM 1626 C C . PHE A 1 206 ? -1.281 -0.079 -14.047 1.00 96.81 206 PHE A C 1
ATOM 1628 O O . PHE A 1 206 ? -1.107 1.063 -14.473 1.00 96.81 206 PHE A O 1
ATOM 1635 N N . PRO A 1 207 ? -2.022 -0.314 -12.949 1.00 94.62 207 PRO A N 1
ATOM 1636 C CA . PRO A 1 207 ? -2.478 0.757 -12.062 1.00 94.62 207 PRO A CA 1
ATOM 1637 C C . PRO A 1 207 ? -1.294 1.500 -11.445 1.00 94.62 207 PRO A C 1
ATOM 1639 O O . PRO A 1 207 ? -0.312 0.869 -11.061 1.00 94.62 207 PRO A O 1
ATOM 1642 N N . GLU A 1 208 ? -1.387 2.818 -11.290 1.00 94.06 208 GLU A N 1
ATOM 1643 C CA . GLU A 1 208 ? -0.301 3.642 -10.739 1.00 94.06 208 GLU A CA 1
ATOM 1644 C C . GLU A 1 208 ? 0.172 3.188 -9.350 1.00 94.06 208 GLU A C 1
ATOM 1646 O O . GLU A 1 208 ? 1.348 3.332 -9.025 1.00 94.06 208 GLU A O 1
ATOM 1651 N N . THR A 1 209 ? -0.707 2.538 -8.583 1.00 91.38 209 THR A N 1
ATOM 1652 C CA . THR A 1 209 ? -0.416 1.931 -7.277 1.00 91.38 209 THR A CA 1
ATOM 1653 C C . THR A 1 209 ? 0.639 0.820 -7.335 1.00 91.38 209 THR A C 1
ATOM 1655 O O . THR A 1 209 ? 1.249 0.506 -6.318 1.00 91.38 209 THR A O 1
ATOM 1658 N N . LEU A 1 210 ? 0.900 0.232 -8.510 1.00 94.06 210 LEU A N 1
ATOM 1659 C CA . LEU A 1 210 ? 1.953 -0.770 -8.709 1.00 94.06 210 LEU A CA 1
ATOM 1660 C C . LEU A 1 210 ? 3.289 -0.174 -9.178 1.00 94.06 210 LEU A C 1
ATOM 1662 O O . LEU A 1 210 ? 4.244 -0.933 -9.345 1.00 94.06 210 LEU A O 1
ATOM 1666 N N . GLN A 1 211 ? 3.390 1.143 -9.401 1.00 95.25 211 GLN A N 1
ATOM 1667 C CA . GLN A 1 211 ? 4.556 1.760 -10.047 1.00 95.25 211 GLN A CA 1
ATOM 1668 C C . GLN A 1 211 ? 5.885 1.380 -9.400 1.00 95.25 211 GLN A C 1
ATOM 1670 O O . GLN A 1 211 ? 6.792 0.948 -10.107 1.00 95.25 211 GLN A O 1
ATOM 1675 N N . GLU A 1 212 ? 6.016 1.533 -8.084 1.00 94.88 212 GLU A N 1
ATOM 1676 C CA . GLU A 1 212 ? 7.288 1.271 -7.403 1.00 94.88 212 GLU A CA 1
ATOM 1677 C C . GLU A 1 212 ? 7.729 -0.183 -7.580 1.00 94.88 212 GLU A C 1
ATOM 1679 O O . GLU A 1 212 ? 8.863 -0.447 -7.975 1.00 94.88 212 GLU A O 1
ATOM 1684 N N . LYS A 1 213 ? 6.801 -1.129 -7.394 1.00 95.94 213 LYS A N 1
ATOM 1685 C CA . LYS A 1 213 ? 7.054 -2.563 -7.570 1.00 95.94 213 LYS A CA 1
ATOM 1686 C C . LYS A 1 213 ? 7.439 -2.902 -9.012 1.00 95.94 213 LYS A C 1
ATOM 1688 O O . LYS A 1 213 ? 8.344 -3.703 -9.236 1.00 95.94 213 LYS A O 1
ATOM 1693 N N . VAL A 1 214 ? 6.759 -2.294 -9.986 1.00 97.94 214 VAL A N 1
ATOM 1694 C CA . VAL A 1 214 ? 7.030 -2.471 -11.420 1.00 97.94 214 VAL A CA 1
ATOM 1695 C C . VAL A 1 214 ? 8.419 -1.956 -11.784 1.00 97.94 214 VAL A C 1
ATOM 1697 O O . VAL A 1 214 ? 9.178 -2.675 -12.432 1.00 97.94 214 VAL A O 1
ATOM 1700 N N . LEU A 1 215 ? 8.774 -0.747 -11.341 1.00 97.88 215 LEU A N 1
ATOM 1701 C CA . LEU A 1 215 ? 10.079 -0.152 -11.624 1.00 97.88 215 LEU A CA 1
ATOM 1702 C C . LEU A 1 215 ? 11.207 -0.928 -10.943 1.00 97.88 215 LEU A C 1
ATOM 1704 O O . LEU A 1 215 ? 12.202 -1.228 -11.593 1.00 97.88 215 LEU A O 1
ATOM 1708 N N . GLN A 1 216 ? 11.046 -1.333 -9.681 1.00 97.56 216 GLN A N 1
ATOM 1709 C CA . GLN A 1 216 ? 12.039 -2.168 -8.997 1.00 97.56 216 GLN A CA 1
ATOM 1710 C C . GLN A 1 216 ? 12.278 -3.494 -9.730 1.00 97.56 216 GLN A C 1
ATOM 1712 O O . GLN A 1 216 ? 13.429 -3.866 -9.955 1.00 97.56 216 GLN A O 1
ATOM 1717 N N . ALA A 1 217 ? 11.212 -4.184 -10.151 1.00 98.06 217 ALA A N 1
ATOM 1718 C CA . ALA A 1 217 ? 11.339 -5.426 -10.910 1.00 98.06 217 ALA A CA 1
ATOM 1719 C C . ALA A 1 217 ? 12.008 -5.209 -12.276 1.00 98.06 217 ALA A C 1
ATOM 1721 O O . ALA A 1 217 ? 12.813 -6.037 -12.698 1.00 98.06 217 ALA A O 1
ATOM 1722 N N . MET A 1 218 ? 11.701 -4.093 -12.947 1.00 98.38 218 MET A N 1
ATOM 1723 C CA . MET A 1 218 ? 12.363 -3.694 -14.186 1.00 98.38 218 MET A CA 1
ATOM 1724 C C . MET A 1 218 ? 13.864 -3.495 -13.954 1.00 98.38 218 MET A C 1
ATOM 1726 O O . MET A 1 218 ? 14.649 -4.159 -14.619 1.00 98.38 218 MET A O 1
ATOM 1730 N N . TYR A 1 219 ? 14.268 -2.653 -12.996 1.00 97.88 219 TYR A N 1
ATOM 1731 C CA . TYR A 1 219 ? 15.683 -2.394 -12.701 1.00 97.88 219 TYR A CA 1
ATOM 1732 C C . TYR A 1 219 ? 16.445 -3.677 -12.347 1.00 97.88 219 TYR A C 1
ATOM 1734 O O . TYR A 1 219 ? 17.524 -3.910 -12.877 1.00 97.88 219 TYR A O 1
ATOM 1742 N N . GLN A 1 220 ? 15.869 -4.550 -11.513 1.00 97.38 220 GLN A N 1
ATOM 1743 C CA . GLN A 1 220 ? 16.504 -5.813 -11.114 1.00 97.38 220 GLN A CA 1
ATOM 1744 C C . GLN A 1 220 ? 16.669 -6.812 -12.266 1.00 97.38 220 GLN A C 1
ATOM 1746 O O . GLN A 1 220 ? 17.599 -7.615 -12.258 1.00 97.38 220 GLN A O 1
ATOM 1751 N N . ALA A 1 221 ? 15.746 -6.811 -13.230 1.00 97.44 221 ALA A N 1
ATOM 1752 C CA . ALA A 1 221 ? 15.776 -7.730 -14.364 1.00 97.44 221 ALA A CA 1
ATOM 1753 C C . ALA A 1 221 ? 16.539 -7.177 -15.576 1.00 97.44 221 ALA A C 1
ATOM 1755 O O . ALA A 1 221 ? 16.742 -7.911 -16.546 1.00 97.44 221 ALA A O 1
ATOM 1756 N N . HIS A 1 222 ? 16.908 -5.895 -15.561 1.00 97.88 222 HIS A N 1
ATOM 1757 C CA . HIS A 1 222 ? 17.528 -5.235 -16.698 1.00 97.88 222 HIS A CA 1
ATOM 1758 C C . HIS A 1 222 ? 19.026 -5.573 -16.795 1.00 97.88 222 HIS A C 1
ATOM 1760 O O . HIS A 1 222 ? 19.716 -5.545 -15.779 1.00 97.88 222 HIS A O 1
ATOM 1766 N N . PRO A 1 223 ? 19.567 -5.871 -17.995 1.00 94.50 223 PRO A N 1
ATOM 1767 C CA . PRO A 1 223 ? 20.986 -6.200 -18.143 1.00 94.50 223 PRO A CA 1
ATOM 1768 C C . PRO A 1 223 ? 21.915 -4.980 -18.075 1.00 94.50 223 PRO A C 1
ATOM 1770 O O . PRO A 1 223 ? 23.104 -5.141 -17.818 1.00 94.50 223 PRO A O 1
ATOM 1773 N N . TYR A 1 224 ? 21.409 -3.778 -18.360 1.00 92.44 224 TYR A N 1
ATOM 1774 C CA . TYR A 1 224 ? 22.189 -2.535 -18.288 1.00 92.44 224 TYR A CA 1
ATOM 1775 C C . TYR A 1 224 ? 22.149 -1.910 -16.895 1.00 92.44 224 TYR A C 1
ATOM 1777 O O . TYR A 1 224 ? 21.110 -1.953 -16.240 1.00 92.44 224 TYR A O 1
ATOM 1785 N N . GLU A 1 225 ? 23.249 -1.253 -16.523 1.00 86.31 225 GLU A N 1
ATOM 1786 C CA . GLU A 1 225 ? 23.385 -0.477 -15.283 1.00 86.31 225 GLU A CA 1
ATOM 1787 C C . GLU A 1 225 ? 22.381 0.684 -15.213 1.00 86.31 225 GLU A C 1
ATOM 1789 O O . GLU A 1 225 ? 21.784 0.918 -14.168 1.00 86.31 225 GLU A O 1
ATOM 1794 N N . GLU A 1 226 ? 22.150 1.361 -16.344 1.00 90.50 226 GLU A N 1
ATOM 1795 C CA . GLU A 1 226 ? 21.218 2.487 -16.471 1.00 90.50 226 GLU A CA 1
ATOM 1796 C C . GLU A 1 226 ? 20.166 2.186 -17.555 1.00 90.50 226 GLU A C 1
ATOM 1798 O O . GLU A 1 226 ? 20.393 2.444 -18.742 1.00 90.50 226 GLU A O 1
ATOM 1803 N N . PRO A 1 227 ? 19.018 1.584 -17.190 1.00 94.19 227 PRO A N 1
ATOM 1804 C CA . PRO A 1 227 ? 17.949 1.262 -18.131 1.00 94.19 227 PRO A CA 1
ATOM 1805 C C . PRO A 1 227 ? 17.267 2.508 -18.702 1.00 94.19 227 PRO A C 1
ATOM 1807 O O . PRO A 1 227 ? 16.780 3.358 -17.955 1.00 94.19 227 PRO A O 1
ATOM 1810 N N . ALA A 1 228 ? 17.121 2.569 -20.026 1.00 95.88 228 ALA A N 1
ATOM 1811 C CA . ALA A 1 228 ? 16.221 3.525 -20.660 1.00 95.88 228 ALA A CA 1
ATOM 1812 C C . ALA A 1 228 ? 14.772 3.020 -20.571 1.00 95.88 228 ALA A C 1
ATOM 1814 O O . ALA A 1 228 ? 14.476 1.876 -20.931 1.00 95.88 228 ALA A O 1
ATOM 1815 N N . TYR A 1 229 ? 13.853 3.875 -20.124 1.00 97.94 229 TYR A N 1
ATOM 1816 C CA . TYR A 1 229 ? 12.421 3.592 -20.147 1.00 97.94 229 TYR A CA 1
ATOM 1817 C C . TYR A 1 229 ? 11.589 4.874 -20.171 1.00 97.94 229 TYR A C 1
ATOM 1819 O O . TYR A 1 229 ? 12.022 5.928 -19.708 1.00 97.94 229 TYR A O 1
ATOM 1827 N N . ASP A 1 230 ? 10.355 4.741 -20.646 1.00 97.31 230 ASP A N 1
ATOM 1828 C CA . ASP A 1 230 ? 9.329 5.771 -20.580 1.00 97.31 230 ASP A CA 1
ATOM 1829 C C . ASP A 1 230 ? 8.204 5.331 -19.634 1.00 97.31 230 ASP A C 1
ATOM 1831 O O . ASP A 1 230 ? 7.795 4.166 -19.635 1.00 97.31 230 ASP A O 1
ATOM 1835 N N . SER A 1 231 ? 7.662 6.267 -18.853 1.00 95.38 231 SER A N 1
ATOM 1836 C CA . SER A 1 231 ? 6.498 6.039 -17.992 1.00 95.38 231 SER A CA 1
ATOM 1837 C C . SER A 1 231 ? 5.441 7.101 -18.261 1.00 95.38 231 SER A C 1
ATOM 1839 O O . SER A 1 231 ? 5.639 8.284 -17.981 1.00 95.38 231 SER A O 1
ATOM 1841 N N . PHE A 1 232 ? 4.309 6.674 -18.810 1.00 94.94 232 PHE A N 1
ATOM 1842 C CA . PHE A 1 232 ? 3.199 7.555 -19.163 1.00 94.94 232 PHE A CA 1
ATOM 1843 C C . PHE A 1 232 ? 2.020 7.287 -18.243 1.00 94.94 232 PHE A C 1
ATOM 1845 O O . PHE A 1 232 ? 1.581 6.145 -18.139 1.00 94.94 232 PHE A O 1
ATOM 1852 N N . THR A 1 233 ? 1.471 8.326 -17.622 1.00 94.12 233 THR A N 1
ATOM 1853 C CA . THR A 1 233 ? 0.181 8.232 -16.929 1.00 94.12 233 THR A CA 1
ATOM 1854 C C . THR A 1 233 ? -0.937 8.525 -17.922 1.00 94.12 233 THR A C 1
ATOM 1856 O O . THR A 1 233 ? -0.877 9.516 -18.649 1.00 94.12 233 THR A O 1
ATOM 1859 N N . PHE A 1 234 ? -1.956 7.676 -17.960 1.00 89.88 234 PHE A N 1
ATOM 1860 C CA . PHE A 1 234 ? -3.132 7.851 -18.800 1.00 89.88 234 PHE A CA 1
ATOM 1861 C C . PHE A 1 234 ? -4.361 7.311 -18.080 1.00 89.88 234 PHE A C 1
ATOM 1863 O O . PHE A 1 234 ? -4.247 6.321 -17.366 1.00 89.88 234 PHE A O 1
ATOM 1870 N N . ARG A 1 235 ? -5.520 7.922 -18.354 1.00 76.00 235 ARG A N 1
ATOM 1871 C CA . ARG A 1 235 ? -6.788 7.665 -17.662 1.00 76.00 235 ARG A CA 1
ATOM 1872 C C . ARG A 1 235 ? -6.699 7.953 -16.165 1.00 76.00 235 ARG A C 1
ATOM 1874 O O . ARG A 1 235 ? -6.050 7.173 -15.445 1.00 76.00 235 ARG A O 1
#

Organism: NCBI:txid1302649